Protein AF-A0A7I9VA22-F1 (afdb_monomer_lite)

Foldseek 3Di:
DQDPLVVLVVLLVVLVDDQDPQLVVLVVQLVVLVPDDQQQDDQDPDDADPVCVVVSVVVNVVSCVVQQDPVRGGPSNVVSVVSNSVSSVSSLVSLLVCLVVSQVSLQVLQVVLLVQLLVLLVLADPDPDPVRQVVSPDSNVVSLVSLLVSLVSLVSSLVSCQVPVVSSNLARAPDSCLQFWQAPELVLVVQLVCQQPDDDDPSCVSSPVSSSSCSVVVTHTGGDGNVSSVVSVVRRVVRVVVVCVVCVPPPDPPPPDD

Radius of gyration: 27.8 Å; chains: 1; bounding box: 88×60×69 Å

Structure (mmCIF, N/CA/C/O backbone):
data_AF-A0A7I9VA22-F1
#
_entry.id   AF-A0A7I9VA22-F1
#
loop_
_atom_site.group_PDB
_atom_site.id
_atom_site.type_symbol
_atom_site.label_atom_id
_atom_site.label_alt_id
_atom_site.label_comp_id
_atom_site.label_asym_id
_atom_site.label_entity_id
_atom_site.label_seq_id
_atom_site.pdbx_PDB_ins_code
_atom_site.Cartn_x
_atom_site.Cartn_y
_atom_site.Cartn_z
_atom_site.occupancy
_atom_site.B_iso_or_equiv
_atom_site.auth_seq_id
_atom_site.auth_comp_id
_atom_site.auth_asym_id
_atom_site.auth_atom_id
_atom_site.pdbx_PDB_model_num
ATOM 1 N N . MET A 1 1 ? 5.419 10.154 -14.648 1.00 45.69 1 MET A N 1
ATOM 2 C CA . MET A 1 1 ? 6.288 9.304 -13.805 1.00 45.69 1 MET A CA 1
ATOM 3 C C . MET A 1 1 ? 6.466 7.977 -14.516 1.00 45.69 1 MET A C 1
ATOM 5 O O . MET A 1 1 ? 5.462 7.371 -14.864 1.00 45.69 1 MET A O 1
ATOM 9 N N . THR A 1 2 ? 7.700 7.556 -14.788 1.00 59.41 2 THR A N 1
ATOM 10 C CA . THR A 1 2 ? 7.969 6.229 -15.361 1.00 59.41 2 THR A CA 1
ATOM 11 C C . THR A 1 2 ? 7.929 5.213 -14.225 1.00 59.41 2 THR A C 1
ATOM 13 O O . THR A 1 2 ? 8.762 5.273 -13.322 1.00 59.41 2 THR A O 1
ATOM 16 N N . THR A 1 3 ? 6.940 4.322 -14.219 1.00 75.19 3 THR A N 1
ATOM 17 C CA . THR A 1 3 ? 6.813 3.290 -13.184 1.00 75.19 3 THR A CA 1
ATOM 18 C C . THR A 1 3 ? 7.991 2.325 -13.277 1.00 75.19 3 THR A C 1
ATOM 20 O O . THR A 1 3 ? 8.216 1.702 -14.315 1.00 75.19 3 THR A O 1
ATOM 23 N N . ASN A 1 4 ? 8.755 2.177 -12.194 1.00 87.81 4 ASN A N 1
ATOM 24 C CA . ASN A 1 4 ? 9.803 1.165 -12.134 1.00 87.81 4 ASN A CA 1
ATOM 25 C C . ASN A 1 4 ? 9.165 -0.218 -11.939 1.00 87.81 4 ASN A C 1
ATOM 27 O O . ASN A 1 4 ? 8.938 -0.645 -10.809 1.00 87.81 4 ASN A O 1
ATOM 31 N N . ILE A 1 5 ? 8.868 -0.899 -13.051 1.00 90.50 5 ILE A N 1
ATOM 32 C CA . ILE A 1 5 ? 8.146 -2.178 -13.050 1.00 90.50 5 ILE A CA 1
ATOM 33 C C . ILE A 1 5 ? 8.808 -3.236 -12.158 1.00 90.50 5 ILE A C 1
ATOM 35 O O . ILE A 1 5 ? 8.104 -3.963 -11.476 1.00 90.50 5 ILE A O 1
ATOM 39 N N . THR A 1 6 ? 10.144 -3.268 -12.089 1.00 89.69 6 THR A N 1
ATOM 40 C CA . THR A 1 6 ? 10.897 -4.229 -11.271 1.00 89.69 6 THR A CA 1
ATOM 41 C C . THR A 1 6 ? 10.647 -4.024 -9.776 1.00 89.69 6 THR A C 1
ATOM 43 O O . THR A 1 6 ? 10.479 -4.988 -9.036 1.00 89.69 6 THR A O 1
ATOM 46 N N . ALA A 1 7 ? 10.600 -2.765 -9.327 1.00 92.06 7 ALA A N 1
ATOM 47 C CA . ALA A 1 7 ? 10.300 -2.444 -7.933 1.00 92.06 7 ALA A CA 1
ATOM 48 C C . ALA A 1 7 ? 8.834 -2.759 -7.597 1.00 92.06 7 ALA A C 1
ATOM 50 O O . ALA A 1 7 ? 8.558 -3.333 -6.547 1.00 92.06 7 ALA A O 1
ATOM 51 N N . LEU A 1 8 ? 7.917 -2.447 -8.521 1.00 94.31 8 LEU A N 1
ATOM 52 C CA . LEU A 1 8 ? 6.494 -2.758 -8.384 1.00 94.31 8 LEU A CA 1
ATOM 53 C C . LEU A 1 8 ? 6.258 -4.266 -8.231 1.00 94.31 8 LEU A C 1
ATOM 55 O O . LEU A 1 8 ? 5.544 -4.692 -7.327 1.00 94.31 8 LEU A O 1
ATOM 59 N N . THR A 1 9 ? 6.867 -5.081 -9.095 1.00 94.44 9 THR A N 1
ATOM 60 C CA . THR A 1 9 ? 6.700 -6.539 -9.057 1.00 94.44 9 THR A CA 1
ATOM 61 C C . THR A 1 9 ? 7.310 -7.155 -7.804 1.00 94.44 9 THR A C 1
ATOM 63 O O . THR A 1 9 ? 6.686 -8.027 -7.213 1.00 94.44 9 THR A O 1
ATOM 66 N N . ALA A 1 10 ? 8.466 -6.660 -7.347 1.00 94.44 10 ALA A N 1
ATOM 67 C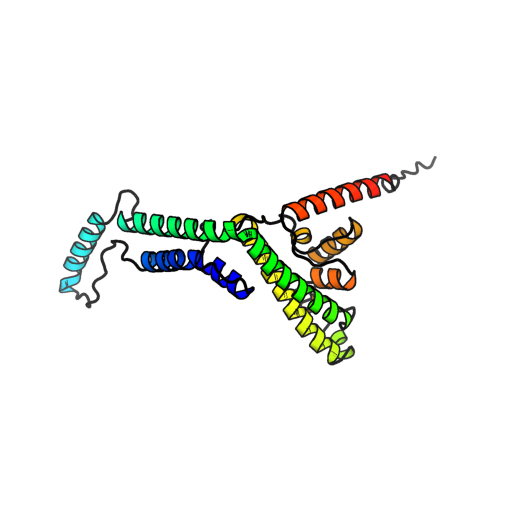 CA . ALA A 1 10 ? 9.083 -7.130 -6.107 1.00 94.44 10 ALA A CA 1
ATOM 68 C C . ALA A 1 10 ? 8.210 -6.834 -4.873 1.00 94.44 10 ALA A C 1
ATOM 70 O O . ALA A 1 10 ? 8.073 -7.681 -3.996 1.00 94.44 10 ALA A O 1
ATOM 71 N N . GLN A 1 11 ? 7.585 -5.653 -4.810 1.00 94.81 11 GLN A N 1
ATOM 72 C CA . GLN A 1 11 ? 6.646 -5.320 -3.733 1.00 94.81 11 GLN A CA 1
ATOM 73 C C . GLN A 1 11 ? 5.389 -6.198 -3.772 1.00 94.81 11 GLN A C 1
ATOM 75 O O . GLN A 1 11 ? 4.956 -6.691 -2.736 1.00 94.81 11 GLN A O 1
ATOM 80 N N . LEU A 1 12 ? 4.826 -6.453 -4.957 1.00 95.94 12 LEU A N 1
ATOM 81 C CA . LEU A 1 12 ? 3.692 -7.372 -5.105 1.00 95.94 12 LEU A CA 1
ATOM 82 C C . LEU A 1 12 ? 4.024 -8.780 -4.587 1.00 95.94 12 LEU A C 1
ATOM 84 O O . LEU A 1 12 ? 3.229 -9.372 -3.857 1.00 95.94 12 LEU A O 1
ATOM 88 N N . GLU A 1 13 ? 5.207 -9.300 -4.912 1.00 95.94 13 GLU A N 1
ATOM 89 C CA . GLU A 1 13 ? 5.670 -10.599 -4.411 1.00 95.94 13 GLU A CA 1
ATOM 90 C C . GLU A 1 13 ? 5.843 -10.613 -2.885 1.00 95.94 13 GLU A C 1
ATOM 92 O O . GLU A 1 13 ? 5.507 -11.614 -2.252 1.00 95.94 13 GLU A O 1
ATOM 97 N N . GLN A 1 14 ? 6.289 -9.507 -2.273 1.00 95.62 14 GLN A N 1
ATOM 98 C CA . GLN A 1 14 ? 6.354 -9.369 -0.808 1.00 95.62 14 GLN A CA 1
ATOM 99 C C . GLN A 1 14 ? 4.973 -9.462 -0.147 1.00 95.62 14 GLN A C 1
ATOM 101 O O . GLN A 1 14 ? 4.863 -9.998 0.954 1.00 95.62 14 GLN A O 1
ATOM 106 N N . PHE A 1 15 ? 3.916 -9.007 -0.825 1.00 95.62 15 PHE A N 1
ATOM 107 C CA . PHE A 1 15 ? 2.529 -9.188 -0.382 1.00 95.62 15 PHE A CA 1
ATOM 108 C C . PHE A 1 15 ? 1.953 -10.573 -0.719 1.00 95.62 15 PHE A C 1
ATOM 110 O O . PHE A 1 15 ? 0.777 -10.831 -0.480 1.00 95.62 15 PHE A O 1
ATOM 117 N N . GLY A 1 16 ? 2.759 -11.483 -1.273 1.00 94.94 16 GLY A N 1
ATOM 118 C CA . GLY A 1 16 ? 2.345 -12.847 -1.600 1.00 94.94 16 GLY A CA 1
ATOM 119 C C . GLY A 1 16 ? 1.687 -13.002 -2.972 1.00 94.94 16 GLY A C 1
ATOM 120 O O . GLY A 1 16 ? 1.226 -14.099 -3.305 1.00 94.94 16 GLY A O 1
ATOM 121 N N . TYR A 1 17 ? 1.664 -11.953 -3.801 1.00 96.56 17 TYR A N 1
ATOM 122 C CA . TYR A 1 17 ? 1.148 -12.054 -5.162 1.00 96.56 17 TYR A CA 1
ATOM 123 C C . TYR A 1 17 ? 2.108 -12.849 -6.050 1.00 96.56 17 TYR A C 1
ATOM 125 O O . TYR A 1 17 ? 3.292 -12.538 -6.170 1.00 96.56 17 TYR A O 1
ATOM 133 N N . LYS A 1 18 ? 1.582 -13.874 -6.724 1.00 95.62 18 LYS A N 1
ATOM 134 C CA . LYS A 1 18 ? 2.355 -14.680 -7.675 1.00 95.62 18 LYS A CA 1
ATOM 135 C C . LYS A 1 18 ? 2.258 -14.070 -9.065 1.00 95.62 18 LYS A C 1
ATOM 137 O O . LYS A 1 18 ? 1.198 -14.146 -9.691 1.00 95.62 18 LYS A O 1
ATOM 142 N N . LEU A 1 19 ? 3.374 -13.527 -9.549 1.00 92.94 19 LEU A N 1
ATOM 143 C CA . LEU A 1 19 ? 3.459 -12.923 -10.875 1.00 92.94 19 LEU A CA 1
ATOM 144 C C . LEU A 1 19 ? 3.055 -13.921 -11.978 1.00 92.94 19 LEU A C 1
ATOM 146 O O . LEU A 1 19 ? 3.497 -15.079 -11.961 1.00 92.94 19 LEU A O 1
ATOM 150 N N . PRO A 1 20 ? 2.261 -13.489 -12.972 1.00 92.62 20 PRO A N 1
ATOM 151 C CA . PRO A 1 20 ? 1.988 -14.291 -14.153 1.00 92.62 20 PRO A CA 1
ATOM 152 C C . PRO A 1 20 ? 3.282 -14.650 -14.883 1.00 92.62 20 PRO A C 1
ATOM 154 O O . PRO A 1 20 ? 4.190 -13.828 -15.031 1.00 92.62 20 PRO A O 1
ATOM 157 N N . LYS A 1 21 ? 3.355 -15.875 -15.416 1.00 91.50 21 LYS A N 1
ATOM 158 C CA . LYS A 1 21 ? 4.517 -16.328 -16.202 1.00 91.50 21 LYS A CA 1
ATOM 159 C C . LYS A 1 21 ? 4.769 -15.451 -17.434 1.00 91.50 21 LYS A C 1
ATOM 161 O O . LYS A 1 21 ? 5.896 -15.410 -17.913 1.00 91.50 21 LYS A O 1
ATOM 166 N N . THR A 1 22 ? 3.740 -14.758 -17.924 1.00 90.56 22 THR A N 1
ATOM 167 C CA . THR A 1 22 ? 3.800 -13.821 -19.054 1.00 90.56 22 THR A CA 1
ATOM 168 C C . THR A 1 22 ? 4.545 -12.526 -18.723 1.00 90.56 22 THR A C 1
ATOM 170 O O . THR A 1 22 ? 5.136 -11.933 -19.619 1.00 90.56 22 THR A O 1
ATOM 173 N N . VAL A 1 23 ? 4.612 -12.116 -17.450 1.00 90.44 23 VAL A N 1
ATOM 174 C CA . VAL A 1 23 ? 5.325 -10.897 -17.021 1.00 90.44 23 VAL A CA 1
ATOM 175 C C . VAL A 1 23 ? 6.842 -11.096 -17.051 1.00 90.44 23 VAL A C 1
ATOM 177 O O . VAL A 1 23 ? 7.583 -10.190 -17.433 1.00 90.44 23 VAL A O 1
ATOM 180 N N . LYS A 1 24 ? 7.320 -12.292 -16.684 1.00 90.12 24 LYS A N 1
ATOM 181 C CA . LYS A 1 24 ? 8.755 -12.571 -16.527 1.00 90.12 24 LYS A CA 1
ATOM 182 C C . LYS A 1 24 ? 9.591 -12.289 -17.791 1.00 90.12 24 LYS A C 1
ATOM 184 O O . LYS A 1 24 ? 10.580 -11.573 -17.659 1.00 90.12 24 LYS A O 1
ATOM 189 N N . PRO A 1 25 ? 9.217 -12.751 -19.001 1.00 90.50 25 PRO A N 1
ATOM 190 C CA . PRO A 1 25 ? 9.972 -12.443 -20.217 1.00 90.50 25 PRO A CA 1
ATOM 191 C C . PRO A 1 25 ? 10.157 -10.940 -20.465 1.00 90.50 25 PRO A C 1
ATOM 193 O O . PRO A 1 25 ? 11.206 -10.517 -20.954 1.00 90.50 25 PRO A O 1
ATOM 196 N N . TYR A 1 26 ? 9.168 -10.115 -20.107 1.00 89.69 26 TYR A N 1
ATOM 197 C CA . TYR A 1 26 ? 9.271 -8.662 -20.232 1.00 89.69 26 TYR A CA 1
ATOM 198 C C . TYR A 1 26 ? 10.219 -8.057 -19.194 1.00 89.69 26 TYR A C 1
ATOM 200 O O . TYR A 1 26 ? 10.988 -7.162 -19.539 1.00 89.69 26 TYR A O 1
ATOM 208 N N . LEU A 1 27 ? 10.219 -8.558 -17.954 1.00 89.38 27 LEU A N 1
ATOM 209 C CA . LEU A 1 27 ? 11.183 -8.139 -16.929 1.00 89.38 27 LEU A CA 1
ATOM 210 C C . LEU A 1 27 ? 12.618 -8.499 -17.331 1.00 89.38 27 LEU A C 1
ATOM 212 O O . LEU A 1 27 ? 13.490 -7.631 -17.300 1.00 89.38 27 LEU A O 1
ATOM 216 N N . ASP A 1 28 ? 12.830 -9.734 -17.790 1.00 89.12 28 ASP A N 1
ATOM 217 C CA . ASP A 1 28 ? 14.131 -10.211 -18.270 1.00 89.12 28 ASP A CA 1
ATOM 218 C C . ASP A 1 28 ? 14.605 -9.357 -19.470 1.00 89.12 28 ASP A C 1
ATOM 220 O O . ASP A 1 28 ? 15.776 -8.990 -19.566 1.00 89.12 28 ASP A O 1
ATOM 224 N N . SER A 1 29 ? 13.683 -8.948 -20.354 1.00 85.88 29 SER A N 1
ATOM 225 C CA . SER A 1 29 ? 13.983 -8.051 -21.482 1.00 85.88 29 SER A CA 1
ATOM 226 C C . SER A 1 29 ? 14.335 -6.628 -21.035 1.00 85.88 29 SER A C 1
ATOM 228 O O . SER A 1 29 ? 15.243 -6.016 -21.598 1.00 85.88 29 SER A O 1
ATOM 230 N N . VAL A 1 30 ? 13.656 -6.084 -20.016 1.00 86.44 30 VAL A N 1
ATOM 231 C CA . VAL A 1 30 ? 14.010 -4.781 -19.422 1.00 86.44 30 VAL A CA 1
ATOM 232 C C . VAL A 1 30 ? 15.426 -4.823 -18.859 1.00 86.44 30 VAL A C 1
ATOM 234 O O . VAL A 1 30 ? 16.196 -3.889 -19.086 1.00 86.44 30 VAL A O 1
ATOM 237 N N . GLU A 1 31 ? 15.778 -5.886 -18.140 1.00 88.12 31 GLU A N 1
ATOM 238 C CA . GLU A 1 31 ? 17.105 -6.057 -17.554 1.00 88.12 31 GLU A CA 1
ATOM 239 C C . GLU A 1 31 ? 18.183 -6.190 -18.637 1.00 88.12 31 GLU A C 1
ATOM 241 O O . GLU A 1 31 ? 19.141 -5.414 -18.651 1.00 88.12 31 GLU A O 1
ATOM 246 N N . ALA A 1 32 ? 17.975 -7.074 -19.615 1.00 86.00 32 ALA A N 1
ATOM 247 C CA . ALA A 1 32 ? 18.898 -7.267 -20.730 1.00 86.00 32 ALA A CA 1
ATOM 248 C C . ALA A 1 32 ? 19.154 -5.963 -21.505 1.00 86.00 32 ALA A C 1
ATOM 250 O O . ALA A 1 32 ? 20.301 -5.617 -21.788 1.00 86.00 32 ALA A O 1
ATOM 251 N N . VAL A 1 33 ? 18.100 -5.194 -21.804 1.00 83.62 33 VAL A N 1
ATOM 252 C CA . VAL A 1 33 ? 18.237 -3.912 -22.509 1.00 83.62 33 VAL A CA 1
ATOM 253 C C . VAL A 1 33 ? 18.906 -2.857 -21.630 1.00 83.62 33 VAL A C 1
ATOM 255 O O . VAL A 1 33 ? 19.718 -2.089 -22.139 1.00 83.62 33 VAL A O 1
ATOM 258 N N . ARG A 1 34 ? 18.632 -2.808 -20.318 1.00 83.62 34 ARG A N 1
ATOM 259 C CA . ARG A 1 34 ? 19.295 -1.871 -19.389 1.00 83.62 34 ARG A CA 1
ATOM 260 C C . ARG A 1 34 ? 20.808 -2.074 -19.336 1.00 83.62 34 ARG A C 1
ATOM 262 O O . ARG A 1 34 ? 21.525 -1.076 -19.261 1.00 83.62 34 ARG A O 1
ATOM 269 N N . TYR A 1 35 ? 21.283 -3.312 -19.423 1.00 85.06 35 TYR A N 1
ATOM 270 C CA . TYR A 1 35 ? 22.715 -3.629 -19.433 1.00 85.06 35 TYR A CA 1
ATOM 271 C C . TYR A 1 35 ? 23.350 -3.625 -20.827 1.00 85.06 35 TYR A C 1
ATOM 273 O O . TYR A 1 35 ? 24.573 -3.662 -20.934 1.00 85.06 35 TYR A O 1
ATOM 281 N N . ALA A 1 36 ? 22.555 -3.527 -21.896 1.00 81.69 36 ALA A N 1
ATOM 282 C CA . ALA A 1 36 ? 23.089 -3.389 -23.243 1.00 81.69 36 ALA A CA 1
ATOM 283 C C . ALA A 1 36 ? 23.888 -2.084 -23.390 1.00 81.69 36 ALA A C 1
ATOM 285 O O . ALA A 1 36 ? 23.504 -1.039 -22.852 1.00 81.69 36 ALA A O 1
ATOM 286 N N . TYR A 1 37 ? 24.986 -2.149 -24.141 1.00 76.88 37 TYR A N 1
ATOM 287 C CA . TYR A 1 37 ? 25.793 -0.988 -24.507 1.00 76.88 37 TYR A CA 1
ATOM 288 C C . TYR A 1 37 ? 24.918 0.097 -25.150 1.00 76.88 37 TYR A C 1
ATOM 290 O O . TYR A 1 37 ? 24.061 -0.194 -25.983 1.00 76.88 37 TYR A O 1
ATOM 298 N N . ASP A 1 38 ? 25.105 1.345 -24.735 1.00 73.62 38 ASP A N 1
ATOM 299 C CA . ASP A 1 38 ? 24.293 2.486 -25.161 1.00 73.62 38 ASP A CA 1
ATOM 300 C C . ASP A 1 38 ? 24.928 3.277 -26.309 1.00 73.62 38 ASP A C 1
ATOM 302 O O . ASP A 1 38 ? 24.371 4.281 -26.736 1.00 73.62 38 ASP A O 1
ATOM 306 N N . GLY A 1 39 ? 26.054 2.819 -26.857 1.00 69.38 39 GLY A N 1
ATOM 307 C CA . GLY A 1 39 ? 26.696 3.456 -28.003 1.00 69.38 39 GLY A CA 1
ATOM 308 C C . GLY A 1 39 ? 27.693 4.547 -27.631 1.00 69.38 39 GLY A C 1
ATOM 309 O O . GLY A 1 39 ? 28.301 5.100 -28.543 1.00 69.38 39 GLY A O 1
ATOM 310 N N . LEU A 1 40 ? 27.854 4.873 -26.344 1.00 73.25 40 LEU A N 1
ATOM 311 C CA . LEU A 1 40 ? 28.853 5.843 -25.899 1.00 73.25 40 LEU A CA 1
ATOM 312 C C . LEU A 1 40 ? 30.249 5.220 -25.917 1.00 73.25 40 LEU A C 1
ATOM 314 O O . LEU A 1 40 ? 30.409 4.145 -25.345 1.00 73.25 40 LEU A O 1
ATOM 318 N N . PRO A 1 41 ? 31.262 5.887 -26.498 1.00 70.75 41 PRO A N 1
ATOM 319 C CA . PRO A 1 41 ? 32.615 5.349 -26.530 1.00 70.75 41 PRO A CA 1
ATOM 320 C C . PRO A 1 41 ? 33.095 4.969 -25.129 1.00 70.75 41 PRO A C 1
ATOM 322 O O . PRO A 1 41 ? 32.859 5.671 -24.141 1.00 70.75 41 PRO A O 1
ATOM 325 N N . VAL A 1 42 ? 33.743 3.811 -25.043 1.00 76.56 42 VAL A N 1
ATOM 326 C CA . VAL A 1 42 ? 34.205 3.247 -23.777 1.00 76.56 42 VAL A CA 1
ATOM 327 C C . VAL A 1 42 ? 35.509 3.931 -23.397 1.00 76.56 42 VAL A C 1
ATOM 329 O O . VAL A 1 42 ? 36.443 3.984 -24.195 1.00 76.56 42 VAL A O 1
ATOM 332 N N . VAL A 1 43 ? 35.580 4.456 -22.173 1.00 76.38 43 VAL A N 1
ATOM 333 C CA . VAL A 1 43 ? 36.838 4.995 -21.644 1.00 76.38 43 VAL A CA 1
ATOM 334 C C . VAL A 1 43 ? 37.880 3.871 -21.661 1.00 76.38 43 VAL A C 1
ATOM 336 O O . VAL A 1 43 ? 37.577 2.779 -21.168 1.00 76.38 43 VAL A O 1
ATOM 339 N N . PRO A 1 44 ? 39.086 4.101 -22.210 1.00 73.38 44 PRO A N 1
ATOM 340 C CA . PRO A 1 44 ? 40.133 3.090 -22.232 1.00 73.38 44 PRO A CA 1
ATOM 341 C C . PRO A 1 44 ? 40.381 2.524 -20.834 1.00 73.38 44 PRO A C 1
ATOM 343 O O . PRO A 1 44 ? 40.508 3.265 -19.861 1.00 73.38 44 PRO A O 1
ATOM 346 N N . THR A 1 45 ? 40.443 1.199 -20.731 1.00 75.38 45 THR A N 1
ATOM 347 C CA . THR A 1 45 ? 40.706 0.505 -19.462 1.00 75.38 45 THR A CA 1
ATOM 348 C C . THR A 1 45 ? 42.191 0.470 -19.107 1.00 75.38 45 THR A C 1
ATOM 350 O O . THR A 1 45 ? 42.544 0.152 -17.973 1.00 75.38 45 THR A O 1
ATOM 353 N N . GLU A 1 46 ? 43.064 0.768 -20.071 1.00 81.38 46 GLU A N 1
ATOM 354 C CA . GLU A 1 46 ? 44.506 0.866 -19.859 1.00 81.38 46 GLU A CA 1
ATOM 355 C C . GLU A 1 46 ? 44.892 2.254 -19.315 1.00 81.38 46 GLU A C 1
ATOM 357 O O . GLU A 1 46 ? 44.288 3.255 -19.713 1.00 81.38 46 GLU A O 1
ATOM 362 N N . PRO A 1 47 ? 45.893 2.349 -18.416 1.00 78.25 47 PRO A N 1
ATOM 363 C CA . PRO A 1 47 ? 46.360 3.631 -17.901 1.00 78.25 47 PRO A CA 1
ATOM 364 C C . PRO A 1 47 ? 46.877 4.530 -19.026 1.00 78.25 47 PRO A C 1
ATOM 366 O O . PRO A 1 47 ? 47.813 4.178 -19.741 1.00 78.25 47 PRO A O 1
ATOM 369 N N . VAL A 1 48 ? 46.289 5.716 -19.146 1.00 77.38 48 VAL A N 1
ATOM 370 C CA . VAL A 1 48 ? 46.728 6.742 -20.093 1.00 77.38 48 VAL A CA 1
ATOM 371 C C . VAL A 1 48 ? 47.998 7.410 -19.554 1.00 77.38 48 VAL A C 1
ATOM 373 O O . VAL A 1 48 ? 48.019 7.880 -18.415 1.00 77.38 48 VAL A O 1
ATOM 376 N N . THR A 1 49 ? 49.063 7.444 -20.357 1.00 84.88 49 THR A N 1
ATOM 377 C CA . THR A 1 49 ? 50.328 8.123 -20.021 1.00 84.88 49 THR A CA 1
ATOM 378 C C . THR A 1 49 ? 50.312 9.577 -20.491 1.00 84.88 49 THR A C 1
ATOM 380 O O . THR A 1 49 ? 49.541 9.937 -21.377 1.00 84.88 49 THR A O 1
ATOM 383 N N . GLU A 1 50 ? 51.194 10.420 -19.947 1.00 81.31 50 GLU A N 1
ATOM 384 C CA . GLU A 1 50 ? 51.322 11.831 -20.357 1.00 81.31 50 GLU A CA 1
ATOM 385 C C . GLU A 1 50 ? 51.576 11.978 -21.870 1.00 81.31 50 GLU A C 1
ATOM 387 O O . GLU A 1 50 ? 51.000 12.842 -22.524 1.00 81.31 50 GLU A O 1
ATOM 392 N N . GLU A 1 51 ? 52.348 11.056 -22.446 1.00 82.19 51 GLU A N 1
ATOM 393 C CA . GLU A 1 51 ? 52.699 11.014 -23.872 1.00 82.19 51 GLU A CA 1
ATOM 394 C C . GLU A 1 51 ? 51.538 10.566 -24.780 1.00 82.19 51 GLU A C 1
ATOM 396 O O . GLU A 1 51 ? 51.531 10.867 -25.972 1.00 82.19 51 GLU A O 1
ATOM 401 N N . THR A 1 52 ? 50.553 9.838 -24.240 1.00 78.75 52 THR A N 1
ATOM 402 C CA . THR A 1 52 ? 49.418 9.281 -25.005 1.00 78.75 52 THR A CA 1
ATOM 403 C C . THR A 1 52 ? 48.099 10.003 -24.738 1.00 78.75 52 THR A C 1
ATOM 405 O O . THR A 1 52 ? 47.148 9.844 -25.506 1.00 78.75 52 THR A O 1
ATOM 408 N N . ALA A 1 53 ? 48.042 10.839 -23.697 1.00 78.88 53 ALA A N 1
ATOM 409 C CA . ALA A 1 53 ? 46.829 11.503 -23.236 1.00 78.88 53 ALA A CA 1
ATOM 410 C C . ALA A 1 53 ? 46.144 12.342 -24.314 1.00 78.88 53 ALA A C 1
ATOM 412 O O . ALA A 1 53 ? 44.939 12.210 -24.516 1.00 78.88 53 ALA A O 1
ATOM 413 N N . GLU A 1 54 ? 46.895 13.169 -25.039 1.00 75.94 54 GLU A N 1
ATOM 414 C CA . GLU A 1 54 ? 46.338 14.040 -26.078 1.00 75.94 54 GLU A CA 1
ATOM 415 C C . GLU A 1 54 ? 45.730 13.233 -27.236 1.00 75.94 54 GLU A C 1
ATOM 417 O O . GLU A 1 54 ? 44.590 13.474 -27.636 1.00 75.94 54 GLU A O 1
ATOM 422 N N . ALA A 1 55 ? 46.438 12.208 -27.717 1.00 80.31 55 ALA A N 1
ATOM 423 C CA . ALA A 1 55 ? 45.952 11.341 -28.789 1.00 80.31 55 ALA A CA 1
ATOM 424 C C . ALA A 1 55 ? 44.701 10.548 -28.372 1.00 80.31 55 ALA A C 1
ATOM 426 O O . ALA A 1 55 ? 43.740 10.461 -29.139 1.00 80.31 55 ALA A O 1
ATOM 427 N N . VAL A 1 56 ? 44.685 10.020 -27.144 1.00 81.12 56 VAL A N 1
ATOM 428 C CA . VAL A 1 56 ? 43.535 9.296 -26.581 1.00 81.12 56 VAL A CA 1
ATOM 429 C C . VAL A 1 56 ? 42.332 10.224 -26.407 1.00 81.12 56 VAL A C 1
ATOM 431 O O . VAL A 1 56 ? 41.221 9.851 -26.778 1.00 81.12 56 VAL A O 1
ATOM 434 N N . MET A 1 57 ? 42.536 11.450 -25.912 1.00 78.94 57 MET A N 1
ATOM 435 C CA . MET A 1 57 ? 41.465 12.446 -25.784 1.00 78.94 57 MET A CA 1
ATOM 436 C C . MET A 1 57 ? 40.879 12.835 -27.143 1.00 78.94 57 MET A C 1
ATOM 438 O O . MET A 1 57 ? 39.658 12.908 -27.273 1.00 78.94 57 MET A O 1
ATOM 442 N N . HIS A 1 58 ? 41.711 13.047 -28.166 1.00 77.75 58 HIS A N 1
ATOM 443 C CA . HIS A 1 58 ? 41.232 13.361 -29.514 1.00 77.75 58 HIS A CA 1
ATOM 444 C C . HIS A 1 58 ? 40.461 12.202 -30.154 1.00 77.75 58 HIS A C 1
ATOM 446 O O . HIS A 1 58 ? 39.411 12.439 -30.753 1.00 77.75 58 HIS A O 1
ATOM 452 N N . ALA A 1 59 ? 40.938 10.964 -30.001 1.00 77.81 59 ALA A N 1
ATOM 453 C CA . ALA A 1 59 ? 40.237 9.777 -30.488 1.00 77.81 59 ALA A CA 1
ATOM 454 C C . ALA A 1 59 ? 38.877 9.606 -29.790 1.00 77.81 59 ALA A C 1
ATOM 456 O O . ALA A 1 59 ? 37.850 9.483 -30.456 1.00 77.81 59 ALA A O 1
ATOM 457 N N . PHE A 1 60 ? 38.851 9.713 -28.459 1.00 79.31 60 PHE A N 1
ATOM 458 C CA . PHE A 1 60 ? 37.626 9.617 -27.666 1.00 79.31 60 PHE A CA 1
ATOM 459 C C . PHE A 1 60 ? 36.627 10.737 -27.999 1.00 79.31 60 PHE A C 1
ATOM 461 O O . PHE A 1 60 ? 35.428 10.488 -28.136 1.00 79.31 60 PHE A O 1
ATOM 468 N N . ALA A 1 61 ? 37.102 11.973 -28.187 1.00 76.75 61 ALA A N 1
ATOM 469 C CA . ALA A 1 61 ? 36.266 13.103 -28.590 1.00 76.75 61 ALA A CA 1
ATOM 470 C C . ALA A 1 61 ? 35.675 12.919 -29.998 1.00 76.75 61 ALA A C 1
ATOM 472 O O . ALA A 1 61 ? 34.504 13.236 -30.213 1.00 76.75 61 ALA A O 1
ATOM 473 N N . ALA A 1 62 ? 36.447 12.376 -30.944 1.00 76.88 62 ALA A N 1
ATOM 474 C CA . ALA A 1 62 ? 35.974 12.085 -32.296 1.00 76.88 62 ALA A CA 1
ATOM 475 C C 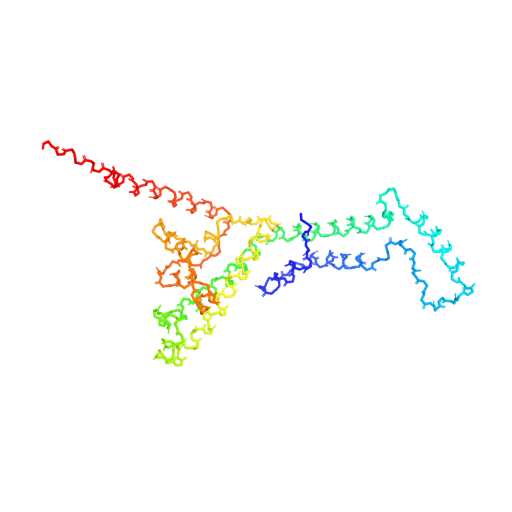. ALA A 1 62 ? 34.908 10.977 -32.308 1.00 76.88 62 ALA A C 1
ATOM 477 O O . ALA A 1 62 ? 33.865 11.138 -32.943 1.00 76.88 62 ALA A O 1
ATOM 478 N N . GLU A 1 63 ? 35.121 9.891 -31.560 1.00 75.62 63 GLU A N 1
ATOM 479 C CA . GLU A 1 63 ? 34.119 8.829 -31.397 1.00 75.62 63 GLU A CA 1
ATOM 480 C C . GLU A 1 63 ? 32.849 9.347 -30.712 1.00 75.62 63 GLU A C 1
ATOM 482 O O . GLU A 1 63 ? 31.737 9.029 -31.133 1.00 75.62 63 GLU A O 1
ATOM 487 N N . THR A 1 64 ? 33.000 10.215 -29.708 1.00 73.12 64 THR A N 1
ATOM 488 C CA . THR A 1 64 ? 31.871 10.841 -29.006 1.00 73.12 64 THR A CA 1
ATOM 489 C C . THR A 1 64 ? 31.052 11.713 -29.956 1.00 73.12 64 THR A C 1
ATOM 491 O O . THR A 1 64 ? 29.826 11.617 -29.984 1.00 73.12 64 THR A O 1
ATOM 494 N N . ALA A 1 65 ? 31.709 12.534 -30.778 1.00 71.44 65 ALA A N 1
ATOM 495 C CA . ALA A 1 65 ? 31.038 13.407 -31.738 1.00 71.44 65 ALA A CA 1
ATOM 496 C C . ALA A 1 65 ? 30.263 12.627 -32.816 1.00 71.44 65 ALA A C 1
ATOM 498 O O . ALA A 1 65 ? 29.216 13.087 -33.262 1.00 71.44 65 ALA A O 1
ATOM 499 N N . LEU A 1 66 ? 30.753 11.447 -33.214 1.00 72.00 66 LEU A N 1
ATOM 500 C CA . LEU A 1 66 ? 30.066 10.552 -34.154 1.00 72.00 66 LEU A CA 1
ATOM 501 C C . LEU A 1 66 ? 28.890 9.804 -33.512 1.00 72.00 66 LEU A C 1
ATOM 503 O O . LEU A 1 66 ? 27.918 9.484 -34.195 1.00 72.00 66 LEU A O 1
ATOM 507 N N . ALA A 1 67 ? 28.982 9.504 -32.216 1.00 70.62 67 ALA A N 1
ATOM 508 C CA . ALA A 1 67 ? 27.967 8.748 -31.496 1.00 70.62 67 ALA A CA 1
ATOM 509 C C . ALA A 1 67 ? 26.753 9.601 -31.092 1.00 70.62 67 ALA A C 1
ATOM 511 O O . ALA A 1 67 ? 25.643 9.072 -31.016 1.00 70.62 67 ALA A O 1
ATOM 512 N N . LEU A 1 68 ? 26.938 10.896 -30.814 1.00 74.56 68 LEU A N 1
ATOM 513 C CA . LEU A 1 68 ? 25.883 11.785 -30.315 1.00 74.56 68 LEU A CA 1
ATOM 514 C C . LEU A 1 68 ? 24.954 12.295 -31.434 1.00 74.56 68 LEU A C 1
ATOM 516 O O . LEU A 1 68 ? 25.397 12.785 -32.468 1.00 74.56 68 LEU A O 1
ATOM 520 N N . GLY A 1 69 ? 23.639 12.213 -31.206 1.00 68.62 69 GLY A N 1
ATOM 521 C CA . GLY A 1 69 ? 22.614 12.846 -32.042 1.00 68.62 69 GLY A CA 1
ATOM 522 C C . GLY A 1 69 ? 22.356 14.317 -31.678 1.00 68.62 69 GLY A C 1
ATOM 523 O O . GLY A 1 69 ? 22.985 14.871 -30.777 1.00 68.62 69 GLY A O 1
ATOM 524 N N . THR A 1 70 ? 21.373 14.945 -32.340 1.00 65.75 70 THR A N 1
ATOM 525 C CA . THR A 1 70 ? 21.005 16.372 -32.172 1.00 65.75 70 THR A CA 1
ATOM 526 C C . THR A 1 70 ? 20.625 16.773 -30.747 1.00 65.75 70 THR A C 1
ATOM 528 O O . THR A 1 70 ? 20.755 17.939 -30.390 1.00 65.75 70 THR A O 1
ATOM 531 N N . ASP A 1 71 ? 20.209 15.807 -29.929 1.00 70.25 71 ASP A N 1
ATOM 532 C CA . ASP A 1 71 ? 19.691 16.041 -28.578 1.00 70.25 71 ASP A CA 1
ATOM 533 C C . ASP A 1 71 ? 20.691 15.623 -27.483 1.00 70.25 71 ASP A C 1
ATOM 535 O O . ASP A 1 71 ? 20.318 15.481 -26.320 1.00 70.25 71 ASP A O 1
ATOM 539 N N . GLY A 1 72 ? 21.958 15.370 -27.840 1.00 71.44 72 GLY A N 1
ATOM 540 C CA . GLY A 1 72 ? 23.001 14.973 -26.884 1.00 71.44 72 GLY A CA 1
ATOM 541 C C . GLY A 1 72 ? 22.901 13.525 -26.387 1.00 71.44 72 GLY A C 1
ATOM 542 O O . GLY A 1 72 ? 23.580 13.156 -25.434 1.00 71.44 72 GLY A O 1
ATOM 543 N N . PHE A 1 73 ? 22.088 12.691 -27.040 1.00 76.69 73 PHE A N 1
ATOM 544 C CA . PHE A 1 73 ? 22.014 11.246 -26.811 1.00 76.69 73 PHE A CA 1
ATOM 545 C C . PHE A 1 73 ? 22.387 10.493 -28.080 1.00 76.69 73 PHE A C 1
ATOM 547 O O . PHE A 1 73 ? 22.076 10.938 -29.186 1.00 76.69 73 PHE A O 1
ATOM 554 N N . THR A 1 74 ? 23.003 9.323 -27.934 1.00 82.12 74 THR A N 1
ATOM 555 C CA . THR A 1 74 ? 23.241 8.449 -29.083 1.00 82.12 74 THR A CA 1
ATOM 556 C C . THR A 1 74 ? 21.910 7.855 -29.583 1.00 82.12 74 THR A C 1
ATOM 558 O O . THR A 1 74 ? 20.991 7.622 -28.783 1.00 82.12 74 THR A O 1
ATOM 561 N N . PRO A 1 75 ? 21.765 7.546 -30.887 1.00 79.62 75 PRO A N 1
ATOM 562 C CA . PRO A 1 75 ? 20.589 6.836 -31.396 1.00 79.62 75 PRO A CA 1
ATOM 563 C C . PRO A 1 75 ? 20.328 5.509 -30.667 1.00 79.62 75 PRO A C 1
ATOM 565 O O . PRO A 1 75 ? 19.173 5.135 -30.451 1.00 79.62 75 PRO A O 1
ATOM 568 N N . LEU A 1 76 ? 21.393 4.822 -30.237 1.00 79.81 76 LEU A N 1
ATOM 569 C CA . LEU A 1 76 ? 21.304 3.570 -29.488 1.00 79.81 76 LEU A CA 1
ATOM 570 C C . LEU A 1 76 ? 20.809 3.791 -28.051 1.00 79.81 76 LEU A C 1
ATOM 572 O O . LEU A 1 76 ? 19.969 3.025 -27.586 1.00 79.81 76 LEU A O 1
ATOM 576 N N . ALA A 1 77 ? 21.222 4.866 -27.378 1.00 80.69 77 ALA A N 1
ATOM 577 C CA . ALA A 1 77 ? 20.705 5.250 -26.065 1.00 80.69 77 ALA A CA 1
ATOM 578 C C . ALA A 1 77 ? 19.206 5.595 -26.128 1.00 80.69 77 ALA A C 1
ATOM 580 O O . ALA A 1 77 ? 18.428 5.177 -25.265 1.00 80.69 77 ALA A O 1
ATOM 581 N N . VAL A 1 78 ? 18.771 6.294 -27.184 1.00 81.69 78 VAL A N 1
ATOM 582 C CA . VAL A 1 78 ? 17.346 6.585 -27.425 1.00 81.69 78 VAL A CA 1
ATOM 583 C C . VAL A 1 78 ? 16.560 5.299 -27.698 1.00 81.69 78 VAL A C 1
ATOM 585 O O . VAL A 1 78 ? 15.492 5.100 -27.114 1.00 81.69 78 VAL A O 1
ATOM 588 N N . ALA A 1 79 ? 17.078 4.403 -28.543 1.00 79.50 79 ALA A N 1
ATOM 589 C CA . ALA A 1 79 ? 16.454 3.109 -28.823 1.00 79.50 79 ALA A CA 1
ATOM 590 C C . ALA A 1 79 ? 16.346 2.246 -27.557 1.00 79.50 79 ALA A C 1
ATOM 592 O O . ALA A 1 79 ? 15.264 1.748 -27.245 1.00 79.50 79 ALA A O 1
ATOM 593 N N . LYS A 1 80 ? 17.430 2.153 -26.777 1.00 83.88 80 LYS A N 1
ATOM 594 C CA . LYS A 1 80 ? 17.494 1.463 -25.483 1.00 83.88 80 LYS A CA 1
ATOM 595 C C . LYS A 1 80 ? 16.411 1.969 -24.535 1.00 83.88 80 LYS A C 1
ATOM 597 O O . LYS A 1 80 ? 15.641 1.172 -24.002 1.00 83.88 80 LYS A O 1
ATOM 602 N N . ARG A 1 81 ? 16.287 3.291 -24.374 1.00 84.38 81 ARG A N 1
ATOM 603 C CA . ARG A 1 81 ? 15.238 3.901 -23.545 1.00 84.38 81 ARG A CA 1
ATOM 604 C C . ARG A 1 81 ? 13.833 3.519 -24.021 1.00 84.38 81 ARG A C 1
ATOM 606 O O . ARG A 1 81 ? 13.033 3.062 -23.210 1.00 84.38 81 ARG A O 1
ATOM 613 N N . ARG A 1 82 ? 13.543 3.653 -25.320 1.00 84.62 82 ARG A N 1
ATOM 614 C CA . ARG A 1 82 ? 12.226 3.306 -25.891 1.00 84.62 82 ARG A CA 1
ATOM 615 C C . ARG A 1 82 ? 11.889 1.826 -25.731 1.00 84.62 82 ARG A C 1
ATOM 617 O O . ARG A 1 82 ? 10.741 1.489 -25.453 1.00 84.62 82 ARG A O 1
ATOM 624 N N . MET A 1 83 ? 12.873 0.942 -25.889 1.00 82.81 83 MET A N 1
ATOM 625 C CA . MET A 1 83 ? 12.698 -0.496 -25.683 1.00 82.81 83 MET A CA 1
ATOM 626 C C . MET A 1 83 ? 12.388 -0.814 -24.220 1.00 82.81 83 MET A C 1
ATOM 628 O O . MET A 1 83 ? 11.444 -1.554 -23.957 1.00 82.81 83 MET A O 1
ATOM 632 N N . VAL A 1 84 ? 13.114 -0.212 -23.268 1.00 87.00 84 VAL A N 1
ATOM 633 C CA . VAL A 1 84 ? 12.809 -0.351 -21.833 1.00 87.00 84 VAL A CA 1
ATOM 634 C C . VAL A 1 84 ? 11.389 0.124 -21.538 1.00 87.00 84 VAL A C 1
ATOM 636 O O . VAL A 1 84 ? 10.622 -0.627 -20.945 1.00 87.00 84 VAL A O 1
ATOM 639 N N . GLU A 1 85 ? 11.014 1.325 -21.981 1.00 87.38 85 GLU A N 1
ATOM 640 C CA . GLU A 1 85 ? 9.667 1.875 -21.772 1.00 87.38 85 GLU A CA 1
ATOM 641 C C . GLU A 1 85 ? 8.581 0.966 -22.381 1.00 87.38 85 GLU A C 1
ATOM 643 O O . GLU A 1 85 ? 7.550 0.725 -21.752 1.00 87.38 85 GLU A O 1
ATOM 648 N N . SER A 1 86 ? 8.834 0.388 -23.560 1.00 86.44 86 SER A N 1
ATOM 649 C CA . SER A 1 86 ? 7.902 -0.526 -24.234 1.00 86.44 86 SER A CA 1
ATOM 650 C C . SER A 1 86 ? 7.730 -1.843 -23.476 1.00 86.44 86 SER A C 1
ATOM 652 O O . SER A 1 86 ? 6.602 -2.270 -23.238 1.00 86.44 86 SER A O 1
ATOM 654 N N . TYR A 1 87 ? 8.822 -2.480 -23.043 1.00 86.81 87 TYR A N 1
ATOM 655 C CA . TYR A 1 87 ? 8.739 -3.717 -22.260 1.00 86.81 87 TYR A CA 1
ATOM 656 C C . TYR A 1 87 ? 8.125 -3.488 -20.876 1.00 86.81 87 TYR A C 1
ATOM 658 O O . TYR A 1 87 ? 7.342 -4.315 -20.414 1.00 86.81 87 TYR A O 1
ATOM 666 N N . GLN A 1 88 ? 8.404 -2.345 -20.241 1.00 90.69 88 GLN A N 1
ATOM 667 C CA . GLN A 1 88 ? 7.730 -1.941 -19.005 1.00 90.69 88 GLN A CA 1
ATOM 668 C C . GLN A 1 88 ? 6.219 -1.787 -19.209 1.00 90.69 88 GLN A C 1
ATOM 670 O O . GLN A 1 88 ? 5.446 -2.258 -18.378 1.00 90.69 88 GLN A O 1
ATOM 675 N N . ALA A 1 89 ? 5.791 -1.163 -20.310 1.00 90.00 89 ALA A N 1
ATOM 676 C CA . ALA A 1 89 ? 4.376 -1.015 -20.636 1.00 90.00 89 ALA A CA 1
ATOM 677 C C . ALA A 1 89 ? 3.694 -2.368 -20.897 1.00 90.00 89 ALA A C 1
ATOM 679 O O . ALA A 1 89 ? 2.581 -2.585 -20.424 1.00 90.00 89 ALA A O 1
ATOM 680 N N . LEU A 1 90 ? 4.364 -3.291 -21.595 1.00 90.94 90 LEU A N 1
ATOM 681 C CA . LEU A 1 90 ? 3.852 -4.645 -21.838 1.00 90.94 90 LEU A CA 1
ATOM 682 C C . LEU A 1 90 ? 3.688 -5.431 -20.533 1.00 90.94 90 LEU A C 1
ATOM 684 O O . LEU A 1 90 ? 2.603 -5.936 -20.263 1.00 90.94 90 LEU A O 1
ATOM 688 N N . ALA A 1 91 ? 4.714 -5.448 -19.678 1.00 91.81 91 ALA A N 1
ATOM 689 C CA . ALA A 1 91 ? 4.631 -6.055 -18.350 1.00 91.81 91 ALA A CA 1
ATOM 690 C C . ALA A 1 91 ? 3.505 -5.444 -17.500 1.00 91.81 91 ALA A C 1
ATOM 692 O O . ALA A 1 91 ? 2.782 -6.159 -16.810 1.00 91.81 91 ALA A O 1
ATOM 693 N N . LEU A 1 92 ? 3.331 -4.122 -17.559 1.00 94.19 92 LEU A N 1
ATOM 694 C CA . LEU A 1 92 ? 2.263 -3.442 -16.835 1.00 94.19 92 LEU A CA 1
ATOM 695 C C . LEU A 1 92 ? 0.870 -3.814 -17.358 1.00 94.19 92 LEU A C 1
ATOM 697 O O . LEU A 1 92 ? -0.055 -3.942 -16.562 1.00 94.19 92 LEU A O 1
ATOM 701 N N . ASN A 1 93 ? 0.701 -3.994 -18.668 1.00 92.88 93 ASN A N 1
ATOM 702 C CA . ASN A 1 93 ? -0.579 -4.414 -19.239 1.00 92.88 93 ASN A CA 1
ATOM 703 C C . ASN A 1 93 ? -0.976 -5.819 -18.771 1.00 92.88 93 ASN A C 1
ATOM 705 O O . ASN A 1 93 ? -2.139 -6.031 -18.438 1.00 92.88 93 ASN A O 1
ATOM 709 N N . GLU A 1 94 ? -0.013 -6.735 -18.657 1.00 93.12 94 GLU A N 1
ATOM 710 C CA . GLU A 1 94 ? -0.238 -8.057 -18.059 1.00 93.12 94 GLU A CA 1
ATOM 711 C C . GLU A 1 94 ? -0.665 -7.948 -16.585 1.00 93.12 94 GLU A C 1
ATOM 713 O O . GLU A 1 94 ? -1.618 -8.596 -16.165 1.00 93.12 94 GLU A O 1
ATOM 718 N N . LEU A 1 95 ? -0.023 -7.080 -15.792 1.00 94.69 95 LEU A N 1
ATOM 719 C CA . LEU A 1 95 ? -0.430 -6.854 -14.397 1.00 94.69 95 LEU A CA 1
ATOM 720 C C . LEU A 1 95 ? -1.824 -6.225 -14.279 1.00 94.69 95 LEU A C 1
ATOM 722 O O . LEU A 1 95 ? -2.577 -6.576 -13.377 1.00 94.69 95 LEU A O 1
ATOM 726 N N . ARG A 1 96 ? -2.183 -5.307 -15.182 1.00 94.56 96 ARG A N 1
ATOM 727 C CA . ARG A 1 96 ? -3.518 -4.688 -15.223 1.00 94.56 96 ARG A CA 1
ATOM 728 C C . ARG A 1 96 ? -4.611 -5.691 -15.570 1.00 94.56 96 ARG A C 1
ATOM 730 O O . ARG A 1 96 ? -5.714 -5.585 -15.036 1.00 94.56 96 ARG A O 1
ATOM 737 N N . ALA A 1 97 ? -4.313 -6.654 -16.440 1.00 94.12 97 ALA A N 1
ATOM 738 C CA . ALA A 1 97 ? -5.238 -7.741 -16.746 1.00 94.12 97 ALA A CA 1
ATOM 739 C C . ALA A 1 97 ? -5.563 -8.573 -15.490 1.00 94.12 97 ALA A C 1
ATOM 741 O O . ALA A 1 97 ? -6.704 -8.994 -15.321 1.00 94.12 97 ALA A O 1
ATOM 742 N N . ASP A 1 98 ? -4.604 -8.698 -14.568 1.00 95.12 98 ASP A N 1
ATOM 743 C CA . ASP A 1 98 ? -4.758 -9.374 -13.273 1.00 95.12 98 ASP A CA 1
ATOM 744 C C . ASP A 1 98 ? -5.136 -8.416 -12.118 1.00 95.12 98 ASP A C 1
ATOM 746 O O . ASP A 1 98 ? -5.019 -8.774 -10.943 1.00 95.12 98 ASP A O 1
ATOM 750 N N . SER A 1 99 ? -5.610 -7.199 -12.410 1.00 94.44 99 SER A N 1
ATOM 751 C CA . SER A 1 99 ? -5.881 -6.163 -11.395 1.00 94.44 99 SER A CA 1
ATOM 752 C C . SER A 1 99 ? -6.801 -6.631 -10.260 1.00 94.44 99 SER A C 1
ATOM 754 O O . SER A 1 99 ? -6.494 -6.384 -9.095 1.00 94.44 99 SER A O 1
ATOM 756 N N . THR A 1 100 ? -7.870 -7.370 -10.575 1.00 94.69 100 THR A N 1
ATOM 757 C CA . THR A 1 100 ? -8.781 -7.970 -9.584 1.00 94.69 100 THR A CA 1
ATOM 758 C C . THR A 1 100 ? -8.055 -8.931 -8.647 1.00 94.69 100 THR A C 1
ATOM 760 O O . THR A 1 100 ? -8.191 -8.837 -7.434 1.00 94.69 100 THR A O 1
ATOM 763 N N . LYS A 1 101 ? -7.219 -9.816 -9.190 1.00 95.69 101 LYS A N 1
ATOM 764 C CA . LYS A 1 101 ? -6.478 -10.807 -8.403 1.00 95.69 101 LYS A CA 1
ATOM 765 C C . LYS A 1 101 ? -5.411 -10.157 -7.521 1.00 95.69 101 LYS A C 1
ATOM 767 O O . LYS A 1 101 ? -5.162 -10.610 -6.402 1.00 95.69 101 LYS A O 1
ATOM 772 N N . ILE A 1 102 ? -4.764 -9.103 -8.022 1.00 96.44 102 ILE A N 1
ATOM 773 C CA . ILE A 1 102 ? -3.848 -8.285 -7.221 1.00 96.44 102 ILE A CA 1
ATOM 774 C C . ILE A 1 102 ? -4.615 -7.670 -6.051 1.00 96.44 102 ILE A C 1
ATOM 776 O O . ILE A 1 102 ? -4.178 -7.812 -4.912 1.00 96.44 102 ILE A O 1
ATOM 780 N N . PHE A 1 103 ? -5.764 -7.046 -6.318 1.00 95.94 103 PHE A N 1
ATOM 781 C CA . PHE A 1 103 ? -6.607 -6.453 -5.285 1.00 95.94 103 PHE A CA 1
ATOM 782 C C . PHE A 1 103 ? -7.030 -7.486 -4.231 1.00 95.94 103 PHE A C 1
ATOM 784 O O . PHE A 1 103 ? -6.775 -7.269 -3.056 1.00 95.94 103 PHE A O 1
ATOM 791 N N . GLU A 1 104 ? -7.548 -8.651 -4.633 1.00 96.00 104 GLU A N 1
ATOM 792 C CA . GLU A 1 104 ? -7.921 -9.749 -3.721 1.00 96.00 104 GLU A CA 1
ATOM 793 C C . GLU A 1 104 ? -6.753 -10.224 -2.842 1.00 96.00 104 GLU A C 1
ATOM 795 O O . GLU A 1 104 ? -6.922 -10.495 -1.650 1.00 96.00 104 GLU A O 1
ATOM 800 N N . THR A 1 105 ? -5.549 -10.304 -3.420 1.00 97.25 105 THR A N 1
ATOM 801 C CA . THR A 1 105 ? -4.339 -10.675 -2.675 1.00 97.25 105 THR A CA 1
ATOM 802 C C . THR A 1 105 ? -4.030 -9.632 -1.606 1.00 97.25 105 THR A C 1
ATOM 804 O O . THR A 1 105 ? -3.811 -9.987 -0.450 1.00 97.25 105 THR A O 1
ATOM 807 N N . LEU A 1 106 ? -4.050 -8.347 -1.971 1.00 97.06 106 LEU A N 1
ATOM 808 C CA . LEU A 1 106 ? -3.819 -7.253 -1.028 1.00 97.06 106 LEU A CA 1
ATOM 809 C C . LEU A 1 106 ? -4.900 -7.212 0.057 1.00 97.06 106 LEU A C 1
ATOM 811 O O . LEU A 1 106 ? -4.556 -7.083 1.228 1.00 97.06 106 LEU A O 1
ATOM 815 N N . SER A 1 107 ? -6.174 -7.389 -0.305 1.00 96.62 107 SER A N 1
ATOM 816 C CA . SER A 1 107 ? -7.287 -7.457 0.646 1.00 96.62 107 SER A CA 1
ATOM 817 C C . SER A 1 107 ? -7.089 -8.580 1.658 1.00 96.62 107 SER A C 1
ATOM 819 O O . SER A 1 107 ? -7.201 -8.332 2.848 1.00 96.62 107 SER A O 1
ATOM 821 N N . THR A 1 108 ? -6.658 -9.769 1.225 1.00 97.88 108 THR A N 1
ATOM 822 C CA . THR A 1 108 ? -6.368 -10.889 2.142 1.00 97.88 108 THR A CA 1
ATOM 823 C C . THR A 1 108 ? -5.284 -10.529 3.167 1.00 97.88 108 THR A C 1
ATOM 825 O O . THR A 1 108 ? -5.375 -10.896 4.341 1.00 97.88 108 THR A O 1
ATOM 828 N N . VAL A 1 109 ? -4.242 -9.802 2.745 1.00 97.50 109 VAL A N 1
ATOM 829 C CA . VAL A 1 109 ? -3.189 -9.338 3.663 1.00 97.50 109 VAL A CA 1
ATOM 830 C C . VAL A 1 109 ? -3.727 -8.269 4.615 1.00 97.50 109 VAL A C 1
ATOM 832 O O . VAL A 1 109 ? -3.393 -8.304 5.801 1.00 97.50 109 VAL A O 1
ATOM 835 N N . VAL A 1 110 ? -4.567 -7.348 4.127 1.00 98.00 110 VAL A N 1
ATOM 836 C CA . VAL A 1 110 ? -5.234 -6.336 4.962 1.00 98.00 110 VAL A CA 1
ATOM 837 C C . VAL A 1 110 ? -6.127 -6.997 6.000 1.00 98.00 110 VAL A C 1
ATOM 839 O O . VAL A 1 110 ? -5.967 -6.688 7.175 1.00 98.00 110 VAL A O 1
ATOM 842 N N . ASP A 1 111 ? -6.982 -7.936 5.606 1.00 98.19 111 ASP A N 1
ATOM 843 C CA . ASP A 1 111 ? -7.905 -8.633 6.504 1.00 98.19 111 ASP A CA 1
ATOM 844 C C . ASP A 1 111 ? -7.126 -9.363 7.609 1.00 98.19 111 ASP A C 1
ATOM 846 O O . ASP A 1 111 ? -7.383 -9.177 8.799 1.00 98.19 111 ASP A O 1
ATOM 850 N N . SER A 1 112 ? -6.072 -10.101 7.239 1.00 98.00 112 SER A N 1
ATOM 851 C CA . SER A 1 112 ? -5.215 -10.788 8.212 1.00 98.00 112 SER A CA 1
ATOM 852 C C . SER A 1 112 ? -4.476 -9.826 9.153 1.00 98.00 112 SER A C 1
ATOM 854 O O . SER A 1 112 ? -4.282 -10.119 10.337 1.00 98.00 112 SER A O 1
ATOM 856 N N . ALA A 1 113 ? -4.013 -8.678 8.652 1.00 98.12 113 ALA A N 1
ATOM 857 C CA . ALA A 1 113 ? -3.368 -7.667 9.484 1.00 98.12 113 ALA A CA 1
ATOM 858 C C . ALA A 1 113 ? -4.379 -6.963 10.402 1.00 98.12 113 ALA A C 1
ATOM 860 O O . ALA A 1 113 ? -4.082 -6.759 11.577 1.00 98.12 113 ALA A O 1
ATOM 861 N N . ALA A 1 114 ? -5.574 -6.653 9.904 1.00 98.38 114 ALA A N 1
ATOM 862 C CA . ALA A 1 114 ? -6.660 -6.047 10.661 1.00 98.38 114 ALA A CA 1
ATOM 863 C C . ALA A 1 114 ? -7.103 -6.941 11.824 1.00 98.38 114 ALA A C 1
ATOM 865 O O . ALA A 1 114 ? -7.180 -6.467 12.955 1.00 98.38 114 ALA A O 1
ATOM 866 N N . GLU A 1 115 ? -7.304 -8.241 11.591 1.00 98.31 115 GLU A N 1
ATOM 867 C CA . GLU A 1 115 ? -7.650 -9.202 12.647 1.00 98.31 115 GLU A CA 1
ATOM 868 C C . GLU A 1 115 ? -6.591 -9.243 13.757 1.00 98.31 115 GLU A C 1
ATOM 870 O O . GLU A 1 115 ? -6.917 -9.125 14.943 1.00 98.31 115 GLU A O 1
ATOM 875 N N . ARG A 1 116 ? -5.305 -9.351 13.385 1.00 98.25 116 ARG A N 1
ATOM 876 C CA . ARG A 1 116 ? -4.190 -9.340 14.350 1.00 98.25 116 ARG A CA 1
ATOM 877 C C . ARG A 1 116 ? -4.120 -8.032 15.121 1.00 98.25 116 ARG A C 1
ATOM 879 O O . ARG A 1 116 ? -3.881 -8.050 16.327 1.00 98.25 116 ARG A O 1
ATOM 886 N N . LEU A 1 117 ? -4.329 -6.909 14.439 1.00 98.38 117 LEU A N 1
ATOM 887 C CA . LEU A 1 117 ? -4.334 -5.596 15.064 1.00 98.38 117 LEU A CA 1
ATOM 888 C C . LEU A 1 117 ? -5.467 -5.479 16.083 1.00 98.38 117 LEU A C 1
ATOM 890 O O . LEU A 1 117 ? -5.207 -5.093 17.216 1.00 98.38 117 LEU A O 1
ATOM 894 N N . VAL A 1 118 ? -6.702 -5.815 15.706 1.00 98.25 118 VAL A N 1
ATOM 895 C CA . VAL A 1 118 ? -7.875 -5.721 16.590 1.00 98.25 118 VAL A CA 1
ATOM 896 C C . VAL A 1 118 ? -7.680 -6.593 17.829 1.00 98.25 118 VAL A C 1
ATOM 898 O O . VAL A 1 118 ? -7.864 -6.119 18.952 1.00 98.25 118 VAL A O 1
ATOM 901 N N . ALA A 1 119 ? -7.219 -7.834 17.647 1.00 97.81 119 ALA A N 1
ATOM 902 C CA . ALA A 1 119 ? -6.919 -8.738 18.756 1.00 97.81 119 ALA A CA 1
ATOM 903 C C . ALA A 1 119 ? -5.812 -8.194 19.677 1.00 97.81 119 ALA A C 1
ATOM 905 O O . ALA A 1 119 ? -5.920 -8.277 20.901 1.00 97.81 119 ALA A O 1
ATOM 906 N N . ALA A 1 120 ? -4.753 -7.614 19.108 1.00 98.00 120 ALA A N 1
ATOM 907 C CA . ALA A 1 120 ? -3.657 -7.033 19.876 1.00 98.00 120 ALA A CA 1
ATOM 908 C C . ALA A 1 120 ? -4.092 -5.771 20.635 1.00 98.00 120 ALA A C 1
ATOM 910 O O . ALA A 1 120 ? -3.822 -5.646 21.826 1.00 98.00 120 ALA A O 1
ATOM 911 N N . VAL A 1 121 ? -4.818 -4.862 19.982 1.00 97.50 121 VAL A N 1
ATOM 912 C CA . VAL A 1 121 ? -5.313 -3.618 20.588 1.00 97.50 121 VAL A CA 1
ATOM 913 C C . VAL A 1 121 ? -6.248 -3.897 21.763 1.00 97.50 121 VAL A C 1
ATOM 915 O O . VAL A 1 121 ? -6.192 -3.165 22.748 1.00 97.50 121 VAL A O 1
ATOM 918 N N . GLY A 1 122 ? -7.028 -4.982 21.722 1.00 96.19 122 GLY A N 1
ATOM 919 C CA . GLY A 1 122 ? -7.853 -5.418 22.855 1.00 96.19 122 GLY A CA 1
ATOM 920 C C . GLY A 1 122 ? -7.067 -5.758 24.131 1.00 96.19 122 GLY A C 1
ATOM 921 O O . GLY A 1 122 ? -7.637 -5.729 25.217 1.00 96.19 122 GLY A O 1
ATOM 922 N N . ASN A 1 123 ? -5.764 -6.040 24.018 1.00 96.94 123 ASN A N 1
ATOM 923 C CA . ASN A 1 123 ? -4.869 -6.326 25.146 1.00 96.94 123 ASN A CA 1
ATOM 924 C C . ASN A 1 123 ? -3.987 -5.130 25.546 1.00 96.94 123 ASN A C 1
ATOM 926 O O . ASN A 1 123 ? -3.182 -5.240 26.473 1.00 96.94 123 ASN A O 1
ATOM 930 N N . LEU A 1 124 ? -4.096 -3.998 24.845 1.00 96.75 124 LEU A N 1
ATOM 931 C CA . LEU A 1 124 ? -3.325 -2.797 25.150 1.00 96.75 124 LEU A CA 1
ATOM 932 C C . LEU A 1 124 ? -4.036 -1.924 26.194 1.00 96.75 124 LEU A C 1
ATOM 934 O O . LEU A 1 124 ? -5.265 -1.836 26.190 1.00 96.75 124 LEU A O 1
ATOM 938 N N . PRO A 1 125 ? -3.286 -1.210 27.055 1.00 95.69 125 PRO A N 1
ATOM 939 C CA . PRO A 1 125 ? -3.873 -0.194 27.920 1.00 95.69 125 PRO A CA 1
ATOM 940 C C . PRO A 1 125 ? -4.493 0.937 27.088 1.00 95.69 125 PRO A C 1
ATOM 942 O O . PRO A 1 125 ? -4.078 1.202 25.958 1.00 95.69 125 PRO A O 1
ATOM 945 N N . GLU A 1 126 ? -5.462 1.647 27.667 1.00 91.75 126 GLU A N 1
ATOM 946 C CA . GLU A 1 126 ? -6.129 2.782 27.015 1.00 91.75 126 GLU A CA 1
ATOM 947 C C . GLU A 1 126 ? -5.125 3.872 26.602 1.00 91.75 126 GLU A C 1
ATOM 949 O O . GLU A 1 126 ? -5.169 4.383 25.481 1.00 91.75 126 GLU A O 1
ATOM 954 N N . THR A 1 127 ? -4.139 4.138 27.455 1.00 91.38 127 THR A N 1
ATOM 955 C CA . THR A 1 127 ? -3.054 5.082 27.182 1.00 91.38 127 THR A CA 1
ATOM 956 C C . THR A 1 127 ? -1.774 4.328 26.832 1.00 91.38 127 THR A C 1
ATOM 958 O O . THR A 1 127 ? -1.303 3.510 27.618 1.00 91.38 127 THR A O 1
ATOM 961 N N . LEU A 1 128 ? -1.169 4.625 25.678 1.00 92.00 128 LEU A N 1
ATOM 962 C CA . LEU A 1 128 ? 0.029 3.934 25.179 1.00 92.00 128 LEU A CA 1
ATOM 963 C C . LEU A 1 128 ? 1.341 4.616 25.609 1.00 92.00 128 LEU A C 1
ATOM 965 O O . LEU A 1 128 ? 2.202 4.930 24.786 1.00 92.00 128 LEU A O 1
ATOM 969 N N . THR A 1 129 ? 1.508 4.851 26.912 1.00 91.12 129 THR A N 1
ATOM 970 C CA . THR A 1 129 ? 2.769 5.355 27.485 1.00 91.12 129 THR A CA 1
ATOM 971 C C . THR A 1 129 ? 3.646 4.211 27.998 1.00 91.12 129 THR A C 1
ATOM 973 O O . THR A 1 129 ? 3.119 3.158 28.366 1.00 91.12 129 THR A O 1
ATOM 976 N N . PRO A 1 130 ? 4.980 4.396 28.082 1.00 89.50 130 PRO A N 1
ATOM 977 C CA . PRO A 1 130 ? 5.875 3.391 28.658 1.00 89.50 130 PRO A CA 1
ATOM 978 C C . PRO A 1 130 ? 5.431 2.915 30.048 1.00 89.50 130 PRO A C 1
ATOM 980 O O . PRO A 1 130 ? 5.363 1.713 30.286 1.00 89.50 130 PRO A O 1
ATOM 983 N N . ASP A 1 131 ? 5.039 3.838 30.931 1.00 92.31 131 ASP A N 1
ATOM 984 C CA . ASP A 1 131 ? 4.582 3.501 32.284 1.00 92.31 131 ASP A CA 1
ATOM 985 C C . ASP A 1 131 ? 3.293 2.669 32.275 1.00 92.31 131 ASP A C 1
ATOM 987 O O . ASP A 1 131 ? 3.189 1.686 33.009 1.00 92.31 131 ASP A O 1
ATOM 991 N N . ALA A 1 132 ? 2.323 3.018 31.422 1.00 93.56 132 ALA A N 1
ATOM 992 C CA . ALA A 1 132 ? 1.070 2.273 31.304 1.00 93.56 132 ALA A CA 1
ATOM 993 C C . ALA A 1 132 ? 1.296 0.858 30.752 1.00 93.56 132 ALA A C 1
ATOM 995 O O . ALA A 1 132 ? 0.669 -0.092 31.216 1.00 93.56 132 ALA A O 1
ATOM 996 N N . LEU A 1 133 ? 2.227 0.697 29.808 1.00 92.81 133 LEU A N 1
ATOM 997 C CA . LEU A 1 133 ? 2.611 -0.610 29.270 1.00 92.81 133 LEU A CA 1
ATOM 998 C C . LEU A 1 133 ? 3.298 -1.480 30.327 1.00 92.81 133 LEU A C 1
ATOM 1000 O O . LEU A 1 133 ? 2.974 -2.658 30.455 1.00 92.81 133 LEU A O 1
ATOM 1004 N N . VAL A 1 134 ? 4.205 -0.901 31.120 1.00 92.69 134 VAL A N 1
ATOM 1005 C CA . VAL A 1 134 ? 4.867 -1.612 32.226 1.00 92.69 134 VAL A CA 1
ATOM 1006 C C . VAL A 1 134 ? 3.847 -2.052 33.277 1.00 92.69 134 VAL A C 1
ATOM 1008 O O . VAL A 1 134 ? 3.910 -3.185 33.751 1.00 92.69 134 VAL A O 1
ATOM 1011 N N . GLN A 1 135 ? 2.882 -1.192 33.612 1.00 94.75 135 GLN A N 1
ATOM 1012 C CA . GLN A 1 135 ? 1.810 -1.515 34.560 1.00 94.75 135 GLN A CA 1
ATOM 1013 C C . GLN A 1 135 ? 0.851 -2.589 34.034 1.00 94.75 135 GLN A C 1
ATOM 1015 O O . GLN A 1 135 ? 0.406 -3.434 34.809 1.00 94.75 135 GLN A O 1
ATOM 1020 N N . ALA A 1 136 ? 0.549 -2.581 32.734 1.00 93.94 136 ALA A N 1
ATOM 1021 C CA . ALA A 1 136 ? -0.308 -3.578 32.093 1.00 93.94 136 ALA A CA 1
ATOM 1022 C C . ALA A 1 136 ? 0.363 -4.963 31.967 1.00 93.94 136 ALA A C 1
ATOM 1024 O O . ALA A 1 136 ? -0.319 -5.971 31.783 1.00 93.94 136 ALA A O 1
ATOM 1025 N N . GLY A 1 137 ? 1.689 -5.032 32.127 1.00 94.94 137 GLY A N 1
ATOM 1026 C CA . GLY A 1 137 ? 2.443 -6.278 32.220 1.00 94.94 137 GLY A CA 1
ATOM 1027 C C . GLY A 1 137 ? 2.872 -6.866 30.867 1.00 94.94 137 GLY A C 1
ATOM 1028 O O . GLY A 1 137 ? 2.688 -6.251 29.816 1.00 94.94 137 GLY A O 1
ATOM 1029 N N . PRO A 1 138 ? 3.476 -8.070 30.868 1.00 95.31 138 PRO A N 1
ATOM 1030 C CA . PRO A 1 138 ? 4.136 -8.639 29.688 1.00 95.31 138 PRO A CA 1
ATOM 1031 C C . PRO A 1 138 ? 3.187 -8.884 28.508 1.00 95.31 138 PRO A C 1
ATOM 1033 O O . PRO A 1 138 ? 3.578 -8.667 27.365 1.00 95.31 138 PRO A O 1
ATOM 1036 N N . VAL A 1 139 ? 1.925 -9.238 28.777 1.00 96.19 139 VAL A N 1
ATOM 1037 C CA . VAL A 1 139 ? 0.902 -9.449 27.737 1.00 96.19 139 VAL A CA 1
ATOM 1038 C C . VAL A 1 139 ? 0.678 -8.179 26.909 1.00 96.19 139 VAL A C 1
ATOM 1040 O O . VAL A 1 139 ? 0.576 -8.251 25.688 1.00 96.19 139 VAL A O 1
ATOM 1043 N N . ALA A 1 140 ? 0.668 -7.003 27.544 1.00 95.88 140 ALA A N 1
ATOM 1044 C CA . ALA A 1 140 ? 0.513 -5.732 26.839 1.00 95.88 140 ALA A CA 1
ATOM 1045 C C . ALA A 1 140 ? 1.746 -5.379 25.991 1.00 95.88 140 ALA A C 1
ATOM 1047 O O . ALA A 1 140 ? 1.619 -4.781 24.924 1.00 95.88 140 ALA A O 1
ATOM 1048 N N . VAL A 1 141 ? 2.945 -5.767 26.432 1.00 94.75 141 VAL A N 1
ATOM 1049 C CA . VAL A 1 141 ? 4.186 -5.556 25.668 1.00 94.75 141 VAL A CA 1
ATOM 1050 C C . VAL A 1 141 ? 4.222 -6.449 24.423 1.00 94.75 141 VAL A C 1
ATOM 1052 O O . VAL A 1 141 ? 4.561 -5.977 23.337 1.00 94.75 141 VAL A O 1
ATOM 1055 N N . GLU A 1 142 ? 3.820 -7.715 24.544 1.00 96.31 142 GLU A N 1
ATOM 1056 C CA . GLU A 1 142 ? 3.679 -8.635 23.404 1.00 96.31 142 GLU A CA 1
ATOM 1057 C C . GLU A 1 142 ? 2.586 -8.170 22.429 1.00 96.31 142 GLU A C 1
ATOM 1059 O O . GLU A 1 142 ? 2.774 -8.173 21.206 1.00 96.31 142 GLU A O 1
ATOM 1064 N N . ALA A 1 143 ? 1.461 -7.691 22.966 1.00 97.38 143 ALA A N 1
ATOM 1065 C CA . ALA A 1 143 ? 0.395 -7.088 22.180 1.00 97.38 143 ALA A CA 1
ATOM 1066 C C . ALA A 1 143 ? 0.877 -5.839 21.430 1.00 97.38 143 ALA A C 1
ATOM 1068 O O . ALA A 1 143 ? 0.540 -5.660 20.262 1.00 97.38 143 ALA A O 1
ATOM 1069 N N . LEU A 1 144 ? 1.725 -5.006 22.041 1.00 97.06 144 LEU A N 1
ATOM 1070 C CA . LEU A 1 144 ? 2.289 -3.830 21.378 1.00 97.06 144 LEU A CA 1
ATOM 1071 C C . LEU A 1 144 ? 3.156 -4.217 20.177 1.00 97.06 144 LEU A C 1
ATOM 1073 O O . LEU A 1 144 ? 3.057 -3.580 19.126 1.00 97.06 144 LEU A O 1
ATOM 1077 N N . ALA A 1 145 ? 3.985 -5.253 20.310 1.00 96.88 145 ALA A N 1
ATOM 1078 C CA . ALA A 1 145 ? 4.782 -5.760 19.195 1.00 96.88 145 ALA A CA 1
ATOM 1079 C C . ALA A 1 145 ? 3.876 -6.241 18.048 1.00 96.88 145 ALA A C 1
ATOM 1081 O O . ALA A 1 145 ? 4.026 -5.786 16.914 1.00 96.88 145 ALA A O 1
ATOM 1082 N N . THR A 1 146 ? 2.863 -7.052 18.368 1.00 98.12 146 THR A N 1
ATOM 1083 C CA . THR A 1 146 ? 1.893 -7.572 17.388 1.00 98.12 146 THR A CA 1
ATOM 1084 C C . THR A 1 146 ? 1.120 -6.449 16.689 1.00 98.12 146 THR A C 1
ATOM 1086 O O . THR A 1 146 ? 0.987 -6.449 15.464 1.00 98.12 146 THR A O 1
ATOM 1089 N N . ALA A 1 147 ? 0.643 -5.457 17.449 1.00 98.06 147 ALA A N 1
ATOM 1090 C CA . ALA A 1 147 ? -0.056 -4.293 16.912 1.00 98.06 147 ALA A CA 1
ATOM 1091 C C . ALA A 1 147 ? 0.857 -3.451 16.012 1.00 98.06 147 ALA A C 1
ATOM 1093 O O . ALA A 1 147 ? 0.420 -2.985 14.963 1.00 98.06 147 ALA A O 1
ATOM 1094 N N . THR A 1 148 ? 2.130 -3.289 16.385 1.00 98.12 148 THR A N 1
ATOM 1095 C CA . THR A 1 148 ? 3.115 -2.553 15.581 1.00 98.12 148 THR A CA 1
ATOM 1096 C C . THR A 1 148 ? 3.352 -3.244 14.240 1.00 98.12 148 THR A C 1
ATOM 1098 O O . THR A 1 148 ? 3.297 -2.591 13.202 1.00 98.12 148 THR A O 1
ATOM 1101 N N . GLU A 1 149 ? 3.569 -4.559 14.231 1.00 97.94 149 GLU A N 1
ATOM 1102 C CA . GLU A 1 149 ? 3.765 -5.326 12.994 1.00 97.94 149 GLU A CA 1
ATOM 1103 C C . GLU A 1 149 ? 2.530 -5.282 12.086 1.00 97.94 149 GLU A C 1
ATOM 1105 O O . GLU A 1 149 ? 2.645 -5.100 10.873 1.00 97.94 149 GLU A O 1
ATOM 1110 N N . ALA A 1 150 ? 1.337 -5.427 12.665 1.00 98.12 150 ALA A N 1
ATOM 1111 C CA . ALA A 1 150 ? 0.086 -5.344 11.922 1.00 98.12 150 ALA A CA 1
ATOM 1112 C C . ALA A 1 150 ? -0.145 -3.937 11.342 1.00 98.12 150 ALA A C 1
ATOM 1114 O O . ALA A 1 150 ? -0.457 -3.802 10.160 1.00 98.12 150 ALA A O 1
ATOM 1115 N N . GLY A 1 151 ? 0.085 -2.890 12.136 1.00 97.69 151 GLY A N 1
ATOM 1116 C CA . GLY A 1 151 ? -0.009 -1.496 11.703 1.00 97.69 151 GLY A CA 1
ATOM 1117 C C . GLY A 1 151 ? 0.985 -1.141 10.595 1.00 97.69 151 GLY A C 1
ATOM 1118 O O . GLY A 1 151 ? 0.622 -0.482 9.621 1.00 97.69 151 GLY A O 1
ATOM 1119 N N . GLN A 1 152 ? 2.221 -1.645 10.675 1.00 97.00 152 GLN A N 1
ATOM 1120 C CA . GLN A 1 152 ? 3.220 -1.493 9.612 1.00 97.00 152 GLN A CA 1
ATOM 1121 C C . GLN A 1 152 ? 2.798 -2.188 8.315 1.00 97.00 152 GLN A C 1
ATOM 1123 O O . GLN A 1 152 ? 2.961 -1.608 7.242 1.00 97.00 152 GLN A O 1
ATOM 1128 N N . ALA A 1 153 ? 2.227 -3.393 8.399 1.00 96.81 153 ALA A N 1
ATOM 1129 C CA . ALA A 1 153 ? 1.703 -4.096 7.230 1.00 96.81 153 ALA A CA 1
ATOM 1130 C C . ALA A 1 153 ? 0.560 -3.310 6.563 1.00 96.81 153 ALA A C 1
ATOM 1132 O O . ALA A 1 153 ? 0.587 -3.100 5.350 1.00 96.81 153 ALA A O 1
ATOM 1133 N N . LEU A 1 154 ? -0.394 -2.803 7.353 1.00 97.69 154 LEU A N 1
ATOM 1134 C CA . LEU A 1 154 ? -1.484 -1.955 6.858 1.00 97.69 154 LEU A CA 1
ATOM 1135 C C . LEU A 1 154 ? -0.953 -0.666 6.216 1.00 97.69 154 LEU A C 1
ATOM 1137 O O . LEU A 1 154 ? -1.355 -0.316 5.109 1.00 97.69 154 LEU A O 1
ATOM 1141 N N . GLY A 1 155 ? -0.001 0.014 6.860 1.00 96.12 155 GLY A N 1
ATOM 1142 C CA . GLY A 1 155 ? 0.626 1.225 6.324 1.00 96.12 155 GLY A CA 1
ATOM 1143 C C . GLY A 1 155 ? 1.420 0.988 5.035 1.00 96.12 155 GLY A C 1
ATOM 1144 O O . GLY A 1 155 ? 1.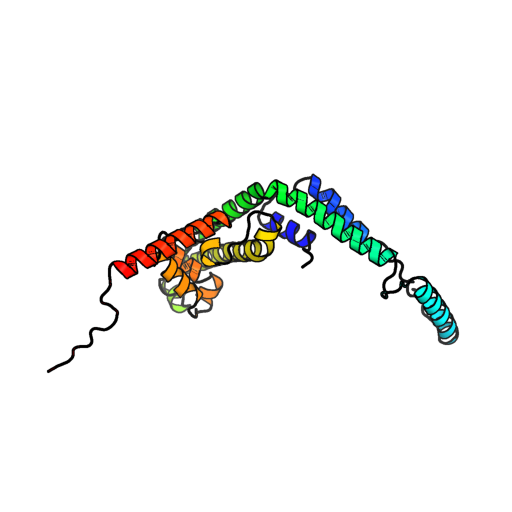401 1.830 4.136 1.00 96.12 155 GLY A O 1
ATOM 1145 N N . ALA A 1 156 ? 2.086 -0.163 4.907 1.00 96.06 156 ALA A N 1
ATOM 1146 C CA . ALA A 1 156 ? 2.785 -0.543 3.682 1.00 96.06 156 ALA A CA 1
ATOM 1147 C C . ALA A 1 156 ? 1.809 -0.745 2.513 1.00 96.06 156 ALA A C 1
ATOM 1149 O O . ALA A 1 156 ? 2.082 -0.280 1.405 1.00 96.06 156 ALA A O 1
ATOM 1150 N N . ILE A 1 157 ? 0.657 -1.375 2.763 1.00 96.06 157 ILE A N 1
ATOM 1151 C CA . ILE A 1 157 ? -0.390 -1.554 1.749 1.00 96.06 157 ILE A CA 1
ATOM 1152 C C . ILE A 1 157 ? -1.055 -0.219 1.405 1.00 96.06 157 ILE A C 1
ATOM 1154 O O . ILE A 1 157 ? -1.242 0.063 0.223 1.00 96.06 157 ILE A O 1
ATOM 1158 N N . ASP A 1 158 ? -1.345 0.635 2.394 1.00 95.12 158 ASP A N 1
ATOM 1159 C CA . ASP A 1 158 ? -1.881 1.987 2.166 1.00 95.12 158 ASP A CA 1
ATOM 1160 C C . ASP A 1 158 ? -1.007 2.771 1.182 1.00 95.12 158 ASP A C 1
ATOM 1162 O O . ASP A 1 158 ? -1.481 3.302 0.172 1.00 95.12 158 ASP A O 1
ATOM 1166 N N . LEU A 1 159 ? 0.299 2.801 1.462 1.00 94.06 159 LEU A N 1
ATOM 1167 C CA . LEU A 1 159 ? 1.279 3.498 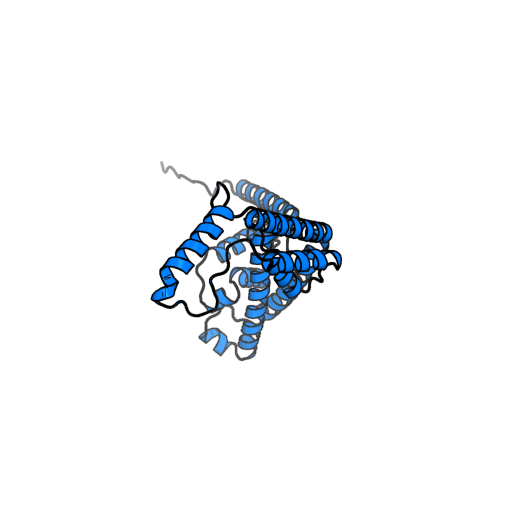0.641 1.00 94.06 159 LEU A CA 1
ATOM 1168 C C . LEU A 1 159 ? 1.410 2.861 -0.744 1.00 94.06 159 LEU A C 1
ATOM 1170 O O . LEU A 1 159 ? 1.467 3.581 -1.742 1.00 94.06 159 LEU A O 1
ATOM 1174 N N . PHE A 1 160 ? 1.426 1.530 -0.822 1.00 95.00 160 PHE A N 1
ATOM 1175 C CA . PHE A 1 160 ? 1.477 0.813 -2.091 1.00 95.00 160 PHE A CA 1
ATOM 1176 C C . PHE A 1 160 ? 0.278 1.164 -2.978 1.00 95.00 160 PHE A C 1
ATOM 1178 O O . PHE A 1 160 ? 0.443 1.550 -4.137 1.00 95.00 160 PHE A O 1
ATOM 1185 N N . VAL A 1 161 ? -0.936 1.084 -2.432 1.00 94.06 161 VAL A N 1
ATOM 1186 C CA . VAL A 1 161 ? -2.173 1.386 -3.161 1.00 94.06 161 VAL A CA 1
ATOM 1187 C C . VAL A 1 161 ? -2.215 2.857 -3.561 1.00 94.06 161 VAL A C 1
ATOM 1189 O O . VAL A 1 161 ? -2.573 3.160 -4.697 1.00 94.06 161 VAL A O 1
ATOM 1192 N N . PHE A 1 162 ? -1.772 3.774 -2.698 1.00 92.12 162 PHE A N 1
ATOM 1193 C CA . PHE A 1 162 ? -1.632 5.187 -3.053 1.00 92.12 162 PHE A CA 1
ATOM 1194 C C . PHE A 1 162 ? -0.733 5.400 -4.276 1.00 92.12 162 PHE A C 1
ATOM 1196 O O . PHE A 1 162 ? -1.089 6.127 -5.203 1.00 92.12 162 PHE A O 1
ATOM 1203 N N . GLN A 1 163 ? 0.438 4.762 -4.282 1.00 91.94 163 GLN A N 1
ATOM 1204 C CA . GLN A 1 163 ? 1.445 4.935 -5.326 1.00 91.94 163 GLN A CA 1
ATOM 1205 C C . GLN A 1 163 ? 1.066 4.225 -6.630 1.00 91.94 163 GLN A C 1
ATOM 1207 O O . GLN A 1 163 ? 1.393 4.704 -7.721 1.00 91.94 163 GLN A O 1
ATOM 1212 N N . HIS A 1 164 ? 0.395 3.076 -6.536 1.00 93.50 164 HIS A N 1
ATOM 1213 C CA . HIS A 1 164 ? 0.283 2.134 -7.646 1.00 93.50 164 HIS A CA 1
ATOM 1214 C C . HIS A 1 164 ? -1.145 1.740 -8.023 1.00 93.50 164 HIS A C 1
ATOM 1216 O O . HIS A 1 164 ? -1.325 1.244 -9.133 1.00 93.50 164 HIS A O 1
ATOM 1222 N N . GLY A 1 165 ? -2.168 2.026 -7.213 1.00 91.94 165 GLY A N 1
ATOM 1223 C CA . GLY A 1 165 ? -3.554 1.611 -7.479 1.00 91.94 165 GLY A CA 1
ATOM 1224 C C . GLY A 1 165 ? -4.094 2.109 -8.822 1.00 91.94 165 GLY A C 1
ATOM 1225 O O . GLY A 1 165 ? -4.591 1.329 -9.635 1.00 91.94 165 GLY A O 1
ATOM 1226 N N . ASN A 1 166 ? -3.870 3.389 -9.142 1.00 91.06 166 ASN A N 1
ATOM 1227 C CA . ASN A 1 166 ? -4.204 3.950 -10.461 1.00 91.06 166 ASN A CA 1
ATOM 1228 C C . ASN A 1 166 ? -3.391 3.317 -11.599 1.00 91.06 166 ASN A C 1
ATOM 1230 O O . ASN A 1 166 ? -3.884 3.138 -12.710 1.00 91.06 166 ASN A O 1
ATOM 1234 N N . THR A 1 167 ? -2.131 2.973 -11.331 1.00 91.88 167 THR A N 1
ATOM 1235 C CA . THR A 1 167 ? -1.254 2.353 -12.330 1.00 91.88 167 THR A CA 1
ATOM 1236 C C . THR A 1 167 ? -1.699 0.924 -12.636 1.00 91.88 167 THR A C 1
ATOM 1238 O O . THR A 1 167 ? -1.654 0.528 -13.799 1.00 91.88 167 THR A O 1
ATOM 1241 N N . LEU A 1 168 ? -2.157 0.184 -11.626 1.00 92.69 168 LEU A N 1
ATOM 1242 C CA . LEU A 1 168 ? -2.583 -1.213 -11.705 1.00 92.69 168 LEU A CA 1
ATOM 1243 C C . LEU A 1 168 ? -4.043 -1.395 -12.137 1.00 92.69 168 LEU A C 1
ATOM 1245 O O . LEU A 1 168 ? -4.405 -2.493 -12.534 1.00 92.69 168 LEU A O 1
ATOM 1249 N N . GLY A 1 169 ? -4.858 -0.339 -12.133 1.00 89.06 169 GLY A N 1
ATOM 1250 C CA . GLY A 1 169 ? -6.195 -0.352 -12.737 1.00 89.06 169 GLY A CA 1
ATOM 1251 C C . GLY A 1 169 ? -7.362 -0.618 -11.784 1.00 89.06 169 GLY A C 1
ATOM 1252 O O . GLY A 1 169 ? -8.497 -0.576 -12.239 1.00 89.06 169 GLY A O 1
ATOM 1253 N N . PHE A 1 170 ? -7.120 -0.814 -10.485 1.00 88.19 170 PHE A N 1
ATOM 1254 C CA . PHE A 1 170 ? -8.180 -0.849 -9.458 1.00 88.19 170 PHE A CA 1
ATOM 1255 C C . PHE A 1 170 ? -8.410 0.516 -8.775 1.00 88.19 170 PHE A C 1
ATOM 1257 O O . PHE A 1 170 ? -9.278 0.661 -7.916 1.00 88.19 170 PHE A O 1
ATOM 1264 N N . GLY A 1 171 ? -7.647 1.531 -9.195 1.00 83.06 171 GLY A N 1
ATOM 1265 C CA . GLY A 1 171 ? -7.770 2.906 -8.726 1.00 83.06 171 GLY A CA 1
ATOM 1266 C C . GLY A 1 171 ? -7.176 3.121 -7.332 1.00 83.06 171 GLY A C 1
ATOM 1267 O O . GLY A 1 171 ? -7.000 2.195 -6.547 1.00 83.06 171 GLY A O 1
ATOM 1268 N N . ALA A 1 172 ? -6.810 4.364 -7.030 1.00 77.25 172 ALA A N 1
ATOM 1269 C CA . ALA A 1 172 ? -6.437 4.778 -5.682 1.00 77.25 172 ALA A CA 1
ATOM 1270 C C . ALA A 1 172 ? -7.459 5.800 -5.183 1.00 77.25 172 ALA A C 1
ATOM 1272 O O . ALA A 1 172 ? -7.634 6.845 -5.814 1.00 77.25 172 ALA A O 1
ATOM 1273 N N . SER A 1 173 ? -8.107 5.524 -4.047 1.00 80.81 173 SER A N 1
ATOM 1274 C CA . SER A 1 173 ? -8.920 6.538 -3.371 1.00 80.81 173 SER A CA 1
ATOM 1275 C C . SER A 1 173 ? -8.043 7.747 -3.012 1.00 80.81 173 SER A C 1
ATOM 1277 O O . SER A 1 173 ? -6.982 7.549 -2.400 1.00 80.81 173 SER A O 1
ATOM 1279 N N . PRO A 1 174 ? -8.441 8.986 -3.371 1.00 78.88 174 PRO A N 1
ATOM 1280 C CA . PRO A 1 174 ? -7.727 10.187 -2.946 1.00 78.88 174 PRO A CA 1
ATOM 1281 C C . PRO A 1 174 ? -7.841 10.394 -1.432 1.00 78.88 174 PRO A C 1
ATOM 1283 O O . PRO A 1 174 ? -6.919 10.921 -0.812 1.00 78.88 174 PRO A O 1
ATOM 1286 N N . ASP A 1 175 ? -8.939 9.931 -0.838 1.00 89.94 175 ASP A N 1
ATOM 1287 C CA . ASP A 1 175 ? -9.125 9.918 0.601 1.00 89.94 175 ASP A CA 1
ATOM 1288 C C . ASP A 1 175 ? -8.375 8.728 1.211 1.00 89.94 175 ASP A C 1
ATOM 1290 O O . ASP A 1 175 ? -8.647 7.563 0.897 1.00 89.94 175 ASP A O 1
ATOM 1294 N N . LYS A 1 176 ? -7.409 9.046 2.078 1.00 90.50 176 LYS A N 1
ATOM 1295 C CA . LYS A 1 176 ? -6.594 8.071 2.804 1.00 90.50 176 LYS A CA 1
ATOM 1296 C C . LYS A 1 176 ? -7.442 7.209 3.741 1.00 90.50 176 LYS A C 1
ATOM 1298 O O . LYS A 1 176 ? -7.167 6.020 3.865 1.00 90.50 176 LYS A O 1
ATOM 1303 N N . ILE A 1 177 ? -8.461 7.782 4.381 1.00 94.81 177 ILE A N 1
ATOM 1304 C CA . ILE A 1 177 ? -9.319 7.061 5.325 1.00 94.81 177 ILE A CA 1
ATOM 1305 C C . ILE A 1 177 ? -10.127 6.020 4.555 1.00 94.81 177 ILE A C 1
ATOM 1307 O O . ILE A 1 177 ? -10.061 4.828 4.839 1.00 94.81 177 ILE A O 1
ATOM 1311 N N . LEU A 1 178 ? -10.814 6.445 3.499 1.00 95.38 178 LEU A N 1
ATOM 1312 C CA . LEU A 1 178 ? -11.704 5.556 2.747 1.00 95.38 178 LEU A CA 1
ATOM 1313 C C . LEU A 1 178 ? -10.975 4.482 1.938 1.00 95.38 178 LEU A C 1
ATOM 1315 O O . LEU A 1 178 ? -11.631 3.609 1.378 1.00 95.38 178 LEU A O 1
ATOM 1319 N N . ARG A 1 179 ? -9.640 4.521 1.865 1.00 94.75 179 ARG A N 1
ATOM 1320 C CA . ARG A 1 179 ? -8.833 3.481 1.218 1.00 94.75 179 ARG A CA 1
ATOM 1321 C C . ARG A 1 179 ? -8.719 2.208 2.057 1.00 94.75 179 ARG A C 1
ATOM 1323 O O . ARG A 1 179 ? -8.678 1.126 1.481 1.00 94.75 179 ARG A O 1
ATOM 1330 N N . LEU A 1 180 ? -8.641 2.343 3.384 1.00 95.88 180 LEU A N 1
ATOM 1331 C CA . LEU A 1 180 ? -8.419 1.224 4.312 1.00 95.88 180 LEU A CA 1
ATOM 1332 C C . LEU A 1 180 ? -9.494 1.065 5.392 1.00 95.88 180 LEU A C 1
ATOM 1334 O O . LEU A 1 180 ? -9.413 0.132 6.189 1.00 95.88 180 LEU A O 1
ATOM 1338 N N . PHE A 1 181 ? -10.478 1.958 5.453 1.00 97.00 181 PHE A N 1
ATOM 1339 C CA . PHE A 1 181 ? -11.548 1.895 6.441 1.00 97.00 181 PHE A CA 1
ATOM 1340 C C . PHE A 1 181 ? -12.912 1.962 5.766 1.00 97.00 181 PHE A C 1
ATOM 1342 O O . PHE A 1 181 ? -13.105 2.722 4.814 1.00 97.00 181 PHE A O 1
ATOM 1349 N N . THR A 1 182 ? -13.871 1.226 6.323 1.00 95.88 182 THR A N 1
ATOM 1350 C CA . THR A 1 182 ? -15.287 1.286 5.928 1.00 95.88 182 THR A CA 1
ATOM 1351 C C . THR A 1 182 ? -16.110 1.813 7.100 1.00 95.88 182 THR A C 1
ATOM 1353 O O . THR A 1 182 ? -16.715 1.033 7.839 1.00 95.88 182 THR A O 1
ATOM 1356 N N . PRO A 1 183 ? -16.085 3.137 7.345 1.00 96.25 183 PRO A N 1
ATOM 1357 C CA . PRO A 1 183 ? -16.896 3.753 8.391 1.00 96.25 183 PRO A CA 1
ATOM 1358 C C . PRO A 1 183 ? -18.389 3.557 8.103 1.00 96.25 183 PRO A C 1
ATOM 1360 O O . PRO A 1 183 ? -18.824 3.675 6.961 1.00 96.25 183 PRO A O 1
ATOM 1363 N N . SER A 1 184 ? -19.191 3.314 9.143 1.00 94.50 184 SER A N 1
ATOM 1364 C CA . SER A 1 184 ? -20.639 3.092 8.987 1.00 94.50 184 SER A CA 1
ATOM 1365 C C . SER A 1 184 ? -21.449 4.378 8.758 1.00 94.50 184 SER A C 1
ATOM 1367 O O . SER A 1 184 ? -22.635 4.327 8.432 1.00 94.50 184 SER A O 1
ATOM 1369 N N . GLY A 1 185 ? -20.819 5.542 8.940 1.00 93.38 185 GLY A N 1
ATOM 1370 C CA . GLY A 1 185 ? -21.425 6.858 8.761 1.00 93.38 185 GLY A CA 1
ATOM 1371 C C . GLY A 1 185 ? -20.491 7.994 9.178 1.00 93.38 185 GLY A C 1
ATOM 1372 O O . GLY A 1 185 ? -19.310 7.786 9.479 1.00 93.38 185 GLY A O 1
ATOM 1373 N N . ILE A 1 186 ? -21.026 9.220 9.245 1.00 94.50 186 ILE A N 1
ATOM 1374 C CA . ILE A 1 186 ? -20.218 10.428 9.507 1.00 94.50 186 ILE A CA 1
ATOM 1375 C C . ILE A 1 186 ? -19.546 10.422 10.889 1.00 94.50 186 ILE A C 1
ATOM 1377 O O . ILE A 1 186 ? -18.494 11.036 11.070 1.00 94.50 186 ILE A O 1
ATOM 1381 N N . GLY A 1 187 ? -20.141 9.744 11.875 1.00 94.75 187 GLY A N 1
ATOM 1382 C CA . GLY A 1 187 ? -19.591 9.634 13.228 1.00 94.75 187 GLY A CA 1
ATOM 1383 C C . GLY A 1 187 ? -18.255 8.892 13.252 1.00 94.75 187 GLY A C 1
ATOM 1384 O O . GLY A 1 187 ? -17.272 9.424 13.766 1.00 94.75 187 GLY A O 1
ATOM 1385 N N . ASP A 1 188 ? -18.211 7.707 12.643 1.00 96.81 188 ASP A N 1
ATOM 1386 C CA . ASP A 1 188 ? -16.999 6.888 12.538 1.00 96.81 188 ASP A CA 1
ATOM 1387 C C . ASP A 1 188 ? -15.941 7.585 11.688 1.00 96.81 188 ASP A C 1
ATOM 1389 O O . ASP A 1 188 ? -14.786 7.698 12.098 1.00 96.81 188 ASP A O 1
ATOM 1393 N N . TYR A 1 189 ? -16.356 8.147 10.549 1.00 96.56 189 TYR A N 1
ATOM 1394 C CA . TYR A 1 189 ? -15.459 8.901 9.680 1.00 96.56 189 TYR A CA 1
ATOM 1395 C C . TYR A 1 189 ? -14.783 10.063 10.428 1.00 96.56 189 TYR A C 1
ATOM 1397 O O . TYR A 1 189 ? -13.566 10.221 10.359 1.00 96.56 189 TYR A O 1
ATOM 1405 N N . ARG A 1 190 ? -15.534 10.836 11.226 1.00 96.00 190 ARG A N 1
ATOM 1406 C CA . ARG A 1 190 ? -14.966 11.935 12.029 1.00 96.00 190 ARG A CA 1
ATOM 1407 C C . ARG A 1 190 ? -13.972 11.464 13.082 1.00 96.00 190 ARG A C 1
ATOM 1409 O O . ARG A 1 190 ? -12.986 12.157 13.317 1.00 96.00 190 ARG A O 1
ATOM 1416 N N . LYS A 1 191 ? -14.208 10.319 13.729 1.00 96.62 191 LYS A N 1
ATOM 1417 C CA . LYS A 1 191 ? -13.246 9.755 14.692 1.00 96.62 191 LYS A CA 1
ATOM 1418 C C . LYS A 1 191 ? -11.916 9.455 14.001 1.00 96.62 191 LYS A C 1
ATOM 1420 O O . LYS A 1 191 ? -10.864 9.822 14.522 1.00 96.62 191 LYS A O 1
ATOM 1425 N N . LEU A 1 192 ? -11.967 8.865 12.806 1.00 97.00 192 LEU A N 1
ATOM 1426 C CA . LEU A 1 192 ? -10.782 8.574 11.995 1.00 97.00 192 LEU A CA 1
ATOM 1427 C C . LEU A 1 192 ? -10.094 9.851 11.494 1.00 97.00 192 LEU A C 1
ATOM 1429 O O . LEU A 1 192 ? -8.869 9.942 11.544 1.00 97.00 192 LEU A O 1
ATOM 1433 N N . GLU A 1 193 ? -10.862 10.859 11.079 1.00 96.12 193 GLU A N 1
ATOM 1434 C CA . GLU A 1 193 ? -10.342 12.160 10.645 1.00 96.12 193 GLU A CA 1
ATOM 1435 C C . GLU A 1 193 ? -9.613 12.888 11.782 1.00 96.12 193 GLU A C 1
ATOM 1437 O O . GLU A 1 193 ? -8.502 13.388 11.595 1.00 96.12 193 GLU A O 1
ATOM 1442 N N . ILE A 1 194 ? -10.191 12.906 12.985 1.00 95.12 194 ILE A N 1
ATOM 1443 C CA . ILE A 1 194 ? -9.543 13.466 14.178 1.00 95.12 194 ILE A CA 1
ATOM 1444 C C . ILE A 1 194 ? -8.272 12.677 14.498 1.00 95.12 194 ILE A C 1
ATOM 1446 O O . ILE A 1 194 ? -7.218 13.278 14.717 1.00 95.12 194 ILE A O 1
ATOM 1450 N N . ALA A 1 195 ? -8.341 11.344 14.476 1.00 95.12 195 ALA A N 1
ATOM 1451 C CA . ALA A 1 195 ? -7.194 10.480 14.727 1.00 95.12 195 ALA A CA 1
ATOM 1452 C C . ALA A 1 195 ? -6.059 10.723 13.723 1.00 95.12 195 ALA A C 1
ATOM 1454 O O . ALA A 1 195 ? -4.896 10.747 14.105 1.00 95.12 195 ALA A O 1
ATOM 1455 N N . GLN A 1 196 ? -6.368 10.957 12.450 1.00 93.69 196 GLN A N 1
ATOM 1456 C CA . GLN A 1 196 ? -5.359 11.246 11.433 1.00 93.69 196 GLN A CA 1
ATOM 1457 C C . GLN A 1 196 ? -4.686 12.616 11.623 1.00 93.69 196 GLN A C 1
ATOM 1459 O O . GLN A 1 196 ? -3.506 12.755 11.311 1.00 93.69 196 GLN A O 1
ATOM 1464 N N . ASN A 1 197 ? -5.422 13.618 12.112 1.00 92.06 197 ASN A N 1
ATOM 1465 C CA . ASN A 1 197 ? -4.958 15.009 12.177 1.00 92.06 197 ASN A CA 1
ATOM 1466 C C . ASN A 1 197 ? -4.429 15.444 13.554 1.00 92.06 197 ASN A C 1
ATOM 1468 O O . ASN A 1 197 ? -3.947 16.568 13.701 1.00 92.06 197 ASN A O 1
ATOM 1472 N N . THR A 1 198 ? -4.525 14.588 14.569 1.00 91.50 198 THR A N 1
ATOM 1473 C CA . THR A 1 198 ? -4.032 14.882 15.922 1.00 91.50 198 THR A CA 1
ATOM 1474 C C . THR A 1 198 ? -2.557 14.482 16.058 1.00 91.50 198 THR A C 1
ATOM 1476 O O . THR A 1 198 ? -2.076 13.609 15.344 1.00 91.50 198 THR A O 1
ATOM 1479 N N . SER A 1 199 ? -1.811 15.148 16.942 1.00 88.06 199 SER A N 1
ATOM 1480 C CA . SER A 1 199 ? -0.438 14.748 17.274 1.00 88.06 199 SER A CA 1
ATOM 1481 C C . SER A 1 199 ? -0.452 13.569 18.239 1.00 88.06 199 SER A C 1
ATOM 1483 O O . SER A 1 199 ? -1.190 13.594 19.221 1.00 88.06 199 SER A O 1
ATOM 1485 N N . HIS A 1 200 ? 0.439 12.606 18.013 1.00 90.00 200 HIS A N 1
ATOM 1486 C CA . HIS A 1 200 ? 0.491 11.351 18.766 1.00 90.00 200 HIS A CA 1
ATOM 1487 C C . HIS A 1 200 ? 1.842 11.155 19.427 1.00 90.00 200 HIS A C 1
ATOM 1489 O O . HIS A 1 200 ? 2.844 11.734 18.998 1.00 90.00 200 HIS A O 1
ATOM 1495 N N . ASN A 1 201 ? 1.885 10.319 20.462 1.00 91.81 201 ASN A N 1
ATOM 1496 C CA . ASN A 1 201 ? 3.166 9.893 21.015 1.00 91.81 201 ASN A CA 1
ATOM 1497 C C . ASN A 1 201 ? 3.874 8.898 20.070 1.00 91.81 201 ASN A C 1
ATOM 1499 O O . ASN A 1 201 ? 3.317 8.434 19.070 1.00 91.81 201 ASN A O 1
ATOM 1503 N N . GLU A 1 202 ? 5.134 8.577 20.365 1.00 91.69 202 GLU A N 1
ATOM 1504 C CA . GLU A 1 202 ? 5.940 7.693 19.516 1.00 91.69 202 GLU A CA 1
ATOM 1505 C C . GLU A 1 202 ? 5.335 6.284 19.398 1.00 91.69 202 GLU A C 1
ATOM 1507 O O . GLU A 1 202 ? 5.271 5.731 18.301 1.00 91.69 202 GLU A O 1
ATOM 1512 N N . THR A 1 203 ? 4.833 5.717 20.497 1.00 92.00 203 THR A N 1
ATOM 1513 C CA . THR A 1 203 ? 4.212 4.384 20.528 1.00 92.00 203 THR A CA 1
ATOM 1514 C C . THR A 1 203 ? 2.984 4.312 19.621 1.00 92.00 203 THR A C 1
ATOM 1516 O O . THR A 1 203 ? 2.852 3.400 18.806 1.00 92.00 203 THR A O 1
ATOM 1519 N N . GLU A 1 204 ? 2.104 5.306 19.722 1.00 92.06 204 GLU A N 1
ATOM 1520 C CA . GLU A 1 204 ? 0.908 5.453 18.889 1.00 92.06 204 GLU A CA 1
ATOM 1521 C C . GLU A 1 204 ? 1.265 5.653 17.417 1.00 92.06 204 GLU A C 1
ATOM 1523 O O . GLU A 1 204 ? 0.637 5.072 16.533 1.00 92.06 204 GLU A O 1
ATOM 1528 N N . THR A 1 205 ? 2.311 6.434 17.145 1.00 93.25 205 THR A N 1
ATOM 1529 C CA . THR A 1 205 ? 2.805 6.670 15.784 1.00 93.25 205 THR A CA 1
ATOM 1530 C C . THR A 1 205 ? 3.357 5.390 15.158 1.00 93.25 205 THR A C 1
ATOM 1532 O O . THR A 1 205 ? 3.124 5.143 13.977 1.00 93.25 205 THR A O 1
ATOM 1535 N N . ARG A 1 206 ? 4.049 4.549 15.940 1.00 92.88 206 ARG A N 1
ATOM 1536 C CA . ARG A 1 206 ? 4.628 3.281 15.466 1.00 92.88 206 ARG A CA 1
ATOM 1537 C C . ARG A 1 206 ? 3.578 2.265 15.028 1.00 92.88 206 ARG A C 1
ATOM 1539 O O . ARG A 1 206 ? 3.825 1.547 14.064 1.00 92.88 206 ARG A O 1
ATOM 1546 N N . ILE A 1 207 ? 2.440 2.204 15.719 1.00 95.19 207 ILE A N 1
ATOM 1547 C CA . ILE A 1 207 ? 1.300 1.375 15.301 1.00 95.19 207 ILE A CA 1
ATOM 1548 C C . ILE A 1 207 ? 0.533 2.060 14.160 1.00 95.19 207 ILE A C 1
ATOM 1550 O O . ILE A 1 207 ? 0.059 1.401 13.243 1.00 95.19 207 ILE A O 1
ATOM 1554 N N . GLY A 1 208 ? 0.423 3.387 14.209 1.00 94.62 208 GLY A N 1
ATOM 1555 C CA . GLY A 1 208 ? -0.485 4.180 13.391 1.00 94.62 208 GLY A CA 1
ATOM 1556 C C . GLY A 1 208 ? -1.773 4.441 14.164 1.00 94.62 208 GLY A C 1
ATOM 1557 O O . GLY A 1 208 ? -2.672 3.605 14.208 1.00 94.62 208 GLY A O 1
ATOM 1558 N N . TYR A 1 209 ? -1.870 5.620 14.780 1.00 95.38 209 TYR A N 1
ATOM 1559 C CA . TYR A 1 209 ? -2.947 5.939 15.720 1.00 95.38 209 TYR A CA 1
ATOM 1560 C C . TYR A 1 209 ? -4.357 5.793 15.132 1.00 95.38 209 TYR A C 1
ATOM 1562 O O . TYR A 1 209 ? -5.256 5.304 15.810 1.00 95.38 209 TYR A O 1
ATOM 1570 N N . THR A 1 210 ? -4.555 6.130 13.855 1.00 96.81 210 THR A N 1
ATOM 1571 C CA . THR A 1 210 ? -5.836 5.913 13.163 1.00 96.81 210 THR A CA 1
ATOM 1572 C C . THR A 1 210 ? -6.262 4.441 13.186 1.00 96.81 210 THR A C 1
ATOM 1574 O O . THR A 1 210 ? -7.440 4.158 13.381 1.00 96.81 210 THR A O 1
ATOM 1577 N N . PHE A 1 211 ? -5.319 3.500 13.069 1.00 97.56 211 PHE A N 1
ATOM 1578 C CA . PHE A 1 211 ? -5.601 2.067 13.169 1.00 97.56 211 PHE A CA 1
ATOM 1579 C C . PHE A 1 211 ? -5.968 1.649 14.599 1.00 97.56 211 PHE A C 1
ATOM 1581 O O . PHE A 1 211 ? -6.872 0.840 14.787 1.00 97.56 211 PHE A O 1
ATOM 1588 N N . VAL A 1 212 ? -5.316 2.232 15.613 1.00 96.75 2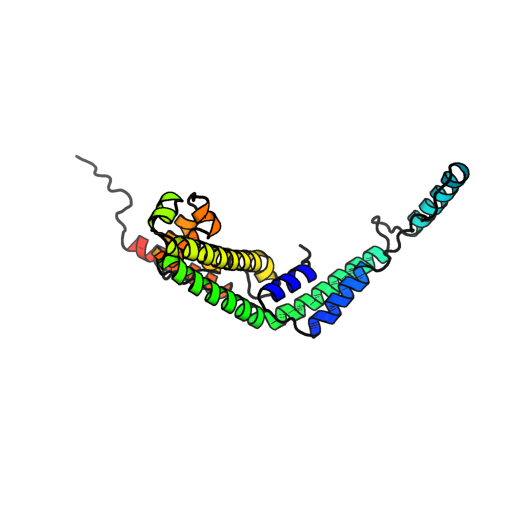12 VAL A N 1
ATOM 1589 C CA . VAL A 1 212 ? -5.666 2.008 17.028 1.00 96.75 212 VAL A CA 1
ATOM 1590 C C . VAL A 1 212 ? -7.088 2.488 17.313 1.00 96.75 212 VAL A C 1
ATOM 1592 O O . VAL A 1 212 ? -7.863 1.766 17.937 1.00 96.75 212 VAL A O 1
ATOM 1595 N N . VAL A 1 213 ? -7.446 3.683 16.835 1.00 97.06 213 VAL A N 1
ATOM 1596 C CA . VAL A 1 213 ? -8.802 4.231 16.977 1.00 97.06 213 VAL A CA 1
ATOM 1597 C C . VAL A 1 213 ? -9.815 3.347 16.263 1.00 97.06 213 VAL A C 1
ATOM 1599 O O . VAL A 1 213 ? -10.804 2.967 16.880 1.00 97.06 213 VAL A O 1
ATOM 1602 N N . ALA A 1 214 ? -9.554 2.949 15.015 1.00 97.88 214 ALA A N 1
ATOM 1603 C CA . ALA A 1 214 ? -10.439 2.045 14.285 1.00 97.88 214 ALA A CA 1
ATOM 1604 C C . ALA A 1 214 ? -10.682 0.737 15.054 1.00 97.88 214 ALA A C 1
ATOM 1606 O O . ALA A 1 214 ? -11.829 0.347 15.259 1.00 97.88 214 ALA A O 1
ATOM 1607 N N . ALA A 1 215 ? -9.616 0.113 15.561 1.00 97.56 215 ALA A N 1
ATOM 1608 C CA . ALA A 1 215 ? -9.705 -1.127 16.323 1.00 97.56 215 ALA A CA 1
ATOM 1609 C C . ALA A 1 215 ? -10.490 -0.977 17.639 1.00 97.56 215 ALA A C 1
ATOM 1611 O O . ALA A 1 215 ? -11.288 -1.849 17.972 1.00 97.56 215 ALA A O 1
ATOM 1612 N N . ARG A 1 216 ? -10.301 0.124 18.381 1.00 97.31 216 ARG A N 1
ATOM 1613 C CA . ARG A 1 216 ? -11.020 0.383 19.646 1.00 97.31 216 ARG A CA 1
ATOM 1614 C C . ARG A 1 216 ? -12.492 0.710 19.442 1.00 97.31 216 ARG A C 1
ATOM 1616 O O . ARG A 1 216 ? -13.327 0.309 20.243 1.00 97.31 216 ARG A O 1
ATOM 1623 N N . GLU A 1 217 ? -12.794 1.442 18.380 1.00 97.12 217 GLU A N 1
ATOM 1624 C CA . GLU A 1 217 ? -14.147 1.891 18.053 1.00 97.12 217 GLU A CA 1
ATOM 1625 C C . GLU A 1 217 ? -14.936 0.842 17.256 1.00 97.12 217 GLU A C 1
ATOM 1627 O O . GLU A 1 217 ? -16.113 1.047 16.973 1.00 97.12 217 GLU A O 1
ATOM 1632 N N . GLY A 1 218 ? -14.302 -0.279 16.892 1.00 97.00 218 GLY A N 1
ATOM 1633 C CA . GLY A 1 218 ? -14.919 -1.328 16.083 1.00 97.00 218 GLY A CA 1
ATOM 1634 C C . GLY A 1 218 ? -15.195 -0.898 14.641 1.00 97.00 218 GLY A C 1
ATOM 1635 O O . GLY A 1 218 ? -16.098 -1.442 14.010 1.00 97.00 218 GLY A O 1
ATOM 1636 N N . ILE A 1 219 ? -14.445 0.078 14.121 1.00 98.00 219 ILE A N 1
ATOM 1637 C CA . ILE A 1 219 ? -14.582 0.538 12.739 1.00 98.00 219 ILE A CA 1
ATOM 1638 C C . ILE A 1 219 ? -13.869 -0.468 11.821 1.00 98.00 219 ILE A C 1
ATOM 1640 O O . ILE A 1 219 ? -12.671 -0.701 12.014 1.00 98.00 219 ILE A O 1
ATOM 1644 N N . PRO A 1 220 ? -14.560 -1.057 10.825 1.00 97.06 220 PRO A N 1
ATOM 1645 C CA . PRO A 1 220 ? -13.962 -2.035 9.924 1.00 97.06 220 PRO A CA 1
ATOM 1646 C C . PRO A 1 220 ? -12.725 -1.497 9.200 1.00 97.06 220 PRO A C 1
ATOM 1648 O O . PRO A 1 220 ? -12.743 -0.395 8.641 1.00 97.06 220 PRO A O 1
ATOM 1651 N N . ILE A 1 221 ? -11.665 -2.308 9.203 1.00 97.69 221 ILE A N 1
ATOM 1652 C CA . ILE A 1 221 ? -10.423 -2.072 8.467 1.00 97.69 221 ILE A CA 1
ATO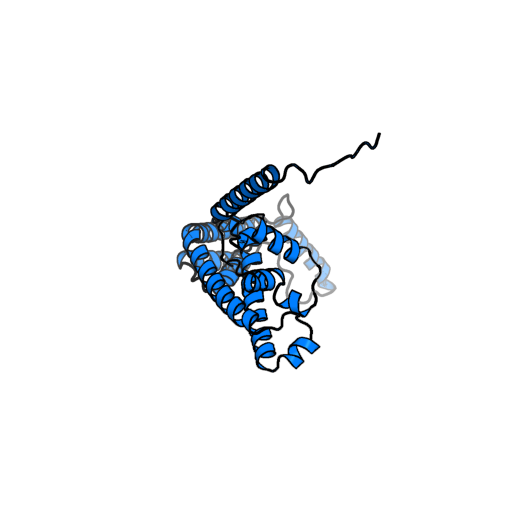M 1653 C C . ILE A 1 221 ? -10.396 -3.063 7.307 1.00 97.69 221 ILE A C 1
ATOM 1655 O O . ILE A 1 221 ? -10.262 -4.264 7.528 1.00 97.69 221 ILE A O 1
ATOM 1659 N N . ASN A 1 222 ? -10.543 -2.568 6.087 1.00 95.31 222 ASN A N 1
ATOM 1660 C CA . ASN A 1 222 ? -10.588 -3.372 4.873 1.00 95.31 222 ASN A CA 1
ATOM 1661 C C . ASN A 1 222 ? -10.136 -2.526 3.683 1.00 95.31 222 ASN A C 1
ATOM 1663 O O . ASN A 1 222 ? -10.315 -1.308 3.657 1.00 95.31 222 ASN A O 1
ATOM 1667 N N . LEU A 1 223 ? -9.551 -3.179 2.683 1.00 95.75 223 LEU A N 1
ATOM 1668 C CA . LEU A 1 223 ? -9.121 -2.496 1.473 1.00 95.75 223 LEU A CA 1
ATOM 1669 C C . LEU A 1 223 ? -10.333 -2.172 0.592 1.00 95.75 223 LEU A C 1
ATOM 1671 O O . LEU A 1 223 ? -11.100 -3.066 0.238 1.00 95.75 223 LEU A O 1
ATOM 1675 N N . ASN A 1 224 ? -10.462 -0.907 0.201 1.00 95.06 224 ASN A N 1
ATOM 1676 C CA . ASN A 1 224 ? -11.503 -0.435 -0.707 1.00 95.06 224 ASN A CA 1
ATOM 1677 C C . ASN A 1 224 ? -10.899 -0.059 -2.066 1.00 95.06 224 ASN A C 1
ATOM 1679 O O . ASN A 1 224 ? -9.838 0.571 -2.142 1.00 95.06 224 ASN A O 1
ATOM 1683 N N . ASP A 1 225 ? -11.580 -0.438 -3.148 1.00 91.56 225 ASP A N 1
ATOM 1684 C CA . ASP A 1 225 ? -11.250 0.033 -4.494 1.00 91.56 225 ASP A CA 1
ATOM 1685 C C . ASP A 1 225 ? -11.773 1.464 -4.712 1.00 91.56 225 ASP A C 1
ATOM 1687 O O . ASP A 1 225 ? -12.527 2.007 -3.897 1.00 91.56 225 ASP A O 1
ATOM 1691 N N . SER A 1 226 ? -11.387 2.113 -5.816 1.00 90.31 226 SER A N 1
ATOM 1692 C CA . SER A 1 226 ? -11.795 3.508 -6.038 1.00 90.31 226 SER A CA 1
ATOM 1693 C C . SER A 1 226 ? -13.309 3.694 -6.139 1.00 90.31 226 SER A C 1
ATOM 1695 O O . SER A 1 226 ? -13.812 4.766 -5.810 1.00 90.31 226 SER A O 1
ATOM 1697 N N . THR A 1 227 ? -14.030 2.674 -6.609 1.00 91.88 227 THR A N 1
ATOM 1698 C CA . THR A 1 227 ? -15.490 2.724 -6.743 1.00 91.88 227 THR A CA 1
ATOM 1699 C C . THR A 1 227 ? -16.155 2.672 -5.374 1.00 91.88 227 THR A C 1
ATOM 1701 O O . THR A 1 227 ? -16.992 3.515 -5.065 1.00 91.88 227 THR A O 1
ATOM 1704 N N . THR A 1 228 ? -15.735 1.736 -4.527 1.00 92.69 228 THR A N 1
ATOM 1705 C CA . THR A 1 228 ? -16.233 1.565 -3.160 1.00 92.69 228 THR A CA 1
ATOM 1706 C C . THR A 1 228 ? -15.936 2.800 -2.325 1.00 92.69 228 THR A C 1
ATOM 1708 O O . THR A 1 228 ? -16.832 3.324 -1.671 1.00 92.69 228 THR A O 1
ATOM 1711 N N . SER A 1 229 ? -14.716 3.341 -2.400 1.00 92.88 229 SER A N 1
ATOM 1712 C CA . SER A 1 229 ? -14.380 4.575 -1.684 1.00 92.88 229 SER A CA 1
ATOM 1713 C C . SER A 1 229 ? -15.224 5.771 -2.135 1.00 92.88 229 SER A C 1
ATOM 1715 O O . SER A 1 229 ? -15.578 6.598 -1.301 1.00 92.88 229 SER A O 1
ATOM 1717 N N . ALA A 1 230 ? -15.573 5.872 -3.424 1.00 92.56 230 ALA A N 1
ATOM 1718 C CA . ALA A 1 230 ? -16.449 6.937 -3.915 1.00 92.56 230 ALA A CA 1
ATOM 1719 C C . ALA A 1 230 ? -17.882 6.792 -3.380 1.00 92.56 230 ALA A C 1
ATOM 1721 O O . ALA A 1 230 ? -18.462 7.771 -2.920 1.00 92.56 230 ALA A O 1
ATOM 1722 N N . VAL A 1 231 ? -18.420 5.568 -3.367 1.00 94.50 231 VAL A N 1
ATOM 1723 C CA . VAL A 1 231 ? -19.737 5.279 -2.778 1.00 94.50 231 VAL A CA 1
ATOM 1724 C C . VAL A 1 231 ? -19.757 5.632 -1.290 1.00 94.50 231 VAL A C 1
ATOM 1726 O O . VAL A 1 231 ? -20.668 6.323 -0.843 1.00 94.50 231 VAL A O 1
ATOM 1729 N N . LEU A 1 232 ? -18.729 5.234 -0.534 1.00 94.75 232 LEU A N 1
ATOM 1730 C CA . LEU A 1 232 ? -18.617 5.572 0.888 1.00 94.75 232 LEU A CA 1
ATOM 1731 C C . LEU A 1 232 ? -18.563 7.088 1.113 1.00 94.75 232 LEU A C 1
ATOM 1733 O O . LEU A 1 232 ? -19.205 7.591 2.033 1.00 94.75 232 LEU A O 1
ATOM 1737 N N . ALA A 1 233 ? -17.832 7.825 0.273 1.00 93.25 233 ALA A N 1
ATOM 1738 C CA . ALA A 1 233 ? -17.771 9.283 0.357 1.00 93.25 233 ALA A CA 1
ATOM 1739 C C . ALA A 1 233 ? -19.157 9.921 0.161 1.00 93.25 233 ALA A C 1
ATOM 1741 O O . ALA A 1 233 ? -19.572 10.744 0.979 1.00 93.25 233 ALA A O 1
ATOM 1742 N N . ASP A 1 234 ? -19.898 9.492 -0.866 1.00 94.12 234 ASP A N 1
ATOM 1743 C CA . ASP A 1 234 ? -21.256 9.976 -1.137 1.00 94.12 234 ASP A CA 1
ATOM 1744 C C . ASP A 1 234 ? -22.221 9.646 0.018 1.00 94.12 234 ASP A C 1
ATOM 1746 O O . ASP A 1 234 ? -23.046 10.478 0.411 1.00 94.12 234 ASP A O 1
ATOM 1750 N N . GLU A 1 235 ? -22.111 8.450 0.604 1.00 94.25 235 GLU A N 1
ATOM 1751 C CA . GLU A 1 235 ? -22.911 8.031 1.762 1.00 94.25 235 GLU A CA 1
ATOM 1752 C C . GLU A 1 235 ? -22.615 8.876 3.008 1.00 94.25 235 GLU A C 1
ATOM 1754 O O . GLU A 1 235 ? -23.547 9.322 3.689 1.00 94.25 235 GLU A O 1
ATOM 1759 N N . ILE A 1 236 ? -21.336 9.145 3.283 1.00 94.31 236 ILE A N 1
ATOM 1760 C CA . ILE A 1 236 ? -20.892 10.003 4.389 1.00 94.31 236 ILE A CA 1
ATOM 1761 C C . ILE A 1 236 ? -21.397 11.437 4.202 1.00 94.31 236 ILE A C 1
ATOM 1763 O O . ILE A 1 236 ? -21.892 12.045 5.158 1.00 94.31 236 ILE A O 1
ATOM 1767 N N . ASP A 1 237 ? -21.312 11.984 2.990 1.00 92.56 237 ASP A N 1
ATOM 1768 C CA . ASP A 1 237 ? -21.785 13.337 2.694 1.00 92.56 237 ASP A CA 1
ATOM 1769 C C . ASP A 1 237 ? -23.310 13.446 2.795 1.00 92.56 237 ASP A C 1
ATOM 1771 O O . ASP A 1 237 ? -23.837 14.407 3.374 1.00 92.56 237 ASP A O 1
ATOM 1775 N N . ALA A 1 238 ? -24.044 12.438 2.322 1.00 92.31 238 ALA A N 1
ATOM 1776 C CA . ALA A 1 238 ? -25.489 12.370 2.507 1.00 92.31 238 ALA A CA 1
ATOM 1777 C C . ALA A 1 238 ? -25.862 12.334 3.998 1.00 92.31 238 ALA A C 1
ATOM 1779 O O . ALA A 1 238 ? -26.783 13.036 4.428 1.00 92.31 238 ALA A O 1
ATOM 1780 N N . ASP A 1 239 ? -25.141 11.556 4.805 1.00 91.50 239 ASP A N 1
ATOM 1781 C CA . ASP A 1 239 ? -25.373 11.474 6.246 1.00 91.50 239 ASP A CA 1
ATOM 1782 C C . ASP A 1 239 ? -25.037 12.790 6.965 1.00 91.50 239 ASP A C 1
ATOM 1784 O O . ASP A 1 239 ? -25.803 13.272 7.805 1.00 91.50 239 ASP A O 1
ATOM 1788 N N . ARG A 1 240 ? -23.956 13.462 6.554 1.00 90.44 240 ARG A N 1
ATOM 1789 C CA . ARG A 1 240 ? -23.594 14.803 7.036 1.00 90.44 240 ARG A CA 1
ATOM 1790 C C . ARG A 1 240 ? -24.722 15.810 6.817 1.00 90.44 240 ARG A C 1
ATOM 1792 O O . ARG A 1 240 ? -25.025 16.591 7.724 1.00 90.44 240 ARG A O 1
ATOM 1799 N N . LEU A 1 241 ? -25.349 15.798 5.641 1.00 90.25 241 LEU A N 1
ATOM 1800 C CA . LEU A 1 241 ? -26.486 16.669 5.326 1.00 90.25 241 LEU A CA 1
ATOM 1801 C C . LEU A 1 241 ? -27.716 16.329 6.175 1.00 90.25 241 LEU A C 1
ATOM 1803 O O . LEU A 1 241 ? -28.371 17.241 6.687 1.00 90.25 241 LEU A O 1
ATOM 1807 N N . ARG A 1 242 ? -28.002 15.038 6.395 1.00 89.62 242 ARG A N 1
ATOM 1808 C CA . ARG A 1 242 ? -29.095 14.603 7.282 1.00 89.62 242 ARG A CA 1
ATOM 1809 C C . ARG A 1 242 ? -28.892 15.111 8.706 1.00 89.62 242 ARG A C 1
ATOM 1811 O O . ARG A 1 242 ? -29.791 15.760 9.242 1.00 89.62 242 ARG A O 1
ATOM 1818 N N . VAL A 1 243 ? -27.711 14.905 9.291 1.00 86.50 243 VAL A N 1
ATOM 1819 C CA . VAL A 1 243 ? -27.385 15.369 10.652 1.00 86.50 243 VAL A CA 1
ATOM 1820 C C . VAL A 1 243 ? -27.491 16.893 10.768 1.00 86.50 243 VAL A C 1
ATOM 1822 O O . VAL A 1 243 ? -28.044 17.396 11.746 1.00 86.50 243 VAL A O 1
ATOM 1825 N N . ALA A 1 244 ? -27.021 17.640 9.763 1.00 83.44 244 ALA A N 1
ATOM 1826 C CA . ALA A 1 244 ? -27.146 19.098 9.738 1.00 83.44 244 ALA A CA 1
ATOM 1827 C C . ALA A 1 244 ? -28.614 19.559 9.682 1.00 83.44 244 ALA A C 1
ATOM 1829 O O . ALA A 1 244 ? -28.995 20.492 10.388 1.00 83.44 244 ALA A O 1
ATOM 1830 N N . SER A 1 245 ? -29.451 18.884 8.889 1.00 79.75 245 SER A N 1
ATOM 1831 C CA . SER A 1 245 ? -30.884 19.193 8.777 1.00 79.75 245 SER A CA 1
ATOM 1832 C C . SER A 1 245 ? -31.694 18.823 10.027 1.00 79.75 245 SER A C 1
ATOM 1834 O O . SER A 1 245 ? -32.677 19.492 10.338 1.00 79.75 245 SER A O 1
ATOM 1836 N N . ALA A 1 246 ? -31.262 17.803 10.776 1.00 77.25 246 ALA A N 1
ATOM 1837 C CA . ALA A 1 246 ? -31.902 17.360 12.015 1.00 77.25 246 ALA A CA 1
ATOM 1838 C C . ALA A 1 246 ? -31.595 18.270 13.218 1.00 77.25 246 ALA A C 1
ATOM 1840 O O . ALA A 1 246 ? -32.302 18.212 14.224 1.00 77.25 246 ALA A O 1
ATOM 1841 N N . ASN A 1 247 ? -30.571 19.128 13.129 1.00 64.25 247 ASN A N 1
ATOM 1842 C CA . ASN A 1 247 ? -30.192 20.049 14.201 1.00 64.25 247 ASN A CA 1
ATOM 1843 C C . ASN A 1 247 ? -30.051 21.508 13.707 1.00 64.25 247 ASN A C 1
ATOM 1845 O O . ASN A 1 247 ? -28.960 22.085 13.765 1.00 64.25 247 ASN A O 1
ATOM 1849 N N . PRO A 1 248 ? -31.146 22.143 13.239 1.00 56.72 248 PRO A N 1
ATOM 1850 C CA . PRO A 1 248 ? -31.100 23.469 12.615 1.00 56.72 248 PRO A CA 1
ATOM 1851 C C . PRO A 1 248 ? -30.762 24.617 13.588 1.00 56.72 248 PRO A C 1
ATOM 1853 O O . PRO A 1 248 ? -30.536 25.741 13.148 1.00 56.72 248 PRO A O 1
ATOM 1856 N N . PHE A 1 249 ? -30.705 24.364 14.903 1.00 55.78 249 PHE A N 1
ATOM 1857 C CA . PHE A 1 249 ? -30.595 25.404 15.937 1.00 55.78 249 PHE A CA 1
ATOM 1858 C C . PHE A 1 249 ? -29.195 25.617 16.534 1.00 55.78 249 PHE A C 1
ATOM 1860 O O . PHE A 1 249 ? -29.028 26.517 17.356 1.00 55.78 249 PHE A O 1
ATOM 1867 N N . ASN A 1 250 ? -28.158 24.896 16.091 1.00 52.69 250 ASN A N 1
ATOM 1868 C CA . ASN A 1 250 ? -26.777 25.176 16.529 1.00 52.69 250 ASN A CA 1
ATOM 1869 C C . ASN A 1 250 ? -26.104 26.354 15.788 1.00 52.69 250 ASN A C 1
ATOM 1871 O O . ASN A 1 250 ? -24.921 26.629 15.987 1.00 52.69 250 ASN A O 1
ATOM 1875 N N . GLY A 1 251 ? -26.860 27.100 14.974 1.00 51.50 251 GLY A N 1
ATOM 1876 C CA . GLY A 1 251 ? -26.448 28.362 14.360 1.00 51.50 251 GLY A CA 1
ATOM 1877 C C . GLY A 1 251 ? -27.251 29.556 14.889 1.00 51.50 251 GLY A C 1
ATOM 1878 O O . GLY A 1 251 ? -28.277 29.904 14.325 1.00 51.50 251 GLY A O 1
ATOM 1879 N N . ARG A 1 252 ? -26.728 30.234 15.922 1.00 46.84 252 ARG A N 1
ATOM 1880 C CA . ARG A 1 252 ? -27.101 31.596 16.384 1.00 46.84 252 ARG A CA 1
ATOM 1881 C C . ARG A 1 252 ? -28.523 31.799 16.936 1.00 46.84 252 ARG A C 1
ATOM 1883 O O . ARG A 1 252 ? -29.366 32.447 16.325 1.00 46.84 252 ARG A O 1
ATOM 1890 N N . GLY A 1 253 ? -28.709 31.454 18.208 1.00 38.91 253 GLY A N 1
ATOM 1891 C CA . GLY A 1 253 ? -29.678 32.144 19.063 1.00 38.91 253 GLY A CA 1
ATOM 1892 C C . GLY A 1 253 ? -29.153 33.523 19.486 1.00 38.91 253 GLY A C 1
ATOM 1893 O O . GLY A 1 253 ? -28.571 33.654 20.559 1.00 38.91 253 GLY A O 1
ATOM 1894 N N . TRP A 1 254 ? -29.340 34.558 18.660 1.00 39.62 254 TRP A N 1
ATOM 1895 C CA . TRP A 1 254 ? -29.268 35.943 19.141 1.00 39.62 254 TRP A CA 1
ATOM 1896 C C . TRP A 1 254 ? -30.526 36.220 19.968 1.00 39.62 254 TRP A C 1
ATOM 1898 O O . TRP A 1 254 ? -31.592 36.503 19.426 1.00 39.62 254 TRP A O 1
ATOM 1908 N N . LYS A 1 255 ? -30.410 36.120 21.296 1.00 43.34 255 LYS A N 1
ATOM 1909 C CA . LYS A 1 255 ? -31.380 36.738 22.202 1.00 43.34 255 LYS A CA 1
ATOM 1910 C C . LYS A 1 255 ? -31.189 38.250 22.119 1.00 43.34 255 LYS A C 1
ATOM 1912 O O . LYS A 1 255 ? -30.232 38.783 22.673 1.00 43.34 255 LYS A O 1
ATOM 1917 N N . ILE A 1 256 ? -32.089 38.930 21.418 1.00 46.78 256 ILE A N 1
ATOM 1918 C CA . ILE A 1 256 ? -32.292 40.365 21.601 1.00 46.78 256 ILE A CA 1
ATOM 1919 C C . ILE A 1 256 ? -33.090 40.490 22.901 1.00 46.78 256 ILE A C 1
ATOM 1921 O O . ILE A 1 256 ? -34.283 40.195 22.925 1.00 46.78 256 ILE A O 1
ATOM 1925 N N . ASN A 1 257 ? -32.411 40.832 23.997 1.00 48.22 257 ASN A N 1
ATOM 1926 C CA . ASN A 1 257 ? -33.095 41.285 25.203 1.00 48.22 257 ASN A CA 1
ATOM 1927 C C . ASN A 1 257 ? -33.671 42.675 24.909 1.00 48.22 257 ASN A C 1
ATOM 1929 O O . ASN A 1 257 ? -32.923 43.573 24.516 1.00 48.22 257 ASN A O 1
ATOM 1933 N N . GLY A 1 258 ? -34.993 42.796 25.045 1.00 49.66 258 GLY A N 1
ATOM 1934 C CA . GLY A 1 258 ? -35.684 44.078 25.179 1.00 49.66 258 GLY A CA 1
ATOM 1935 C C . GLY A 1 258 ? -35.575 44.642 26.587 1.00 49.66 258 GLY A C 1
ATOM 1936 O O . GLY A 1 258 ? -35.084 43.915 27.483 1.00 49.66 258 GLY A O 1
#

Organism: NCBI:txid589161

pLDDT: mean 87.94, std 11.94, range [38.91, 98.38]

Sequence (258 aa):
MTTNITALTAQLEQFGYKLPKTVKPYLDSVEAVRYAYDGLPVVPTEPVTEETAEAVMHAFAAETALALGTDGFTPLAVAKRRMVESYQALALNELRADSTKIFETLSTVVDSAAERLVAAVGNLPETLTPDALVQAGPVAVEALATATEAGQALGAIDLFVFQHGNTLGFGASPDKILRLFTPSGIGDYRKLEIAQNTSHNETETRIGYTFVVAAREGIPINLNDSTTSAVLADEIDADRLRVASANPFNGRGWKING

Secondary structure (DSSP, 8-state):
----HHHHHHHHHHTT----TTHHHHHHHHHHHHHS--SPPPPPSSPPPTTTHHHHHHHHHHHHHHH--TTSS-HHHHHHHHHHHHHHHHHHHHHHHTHHHHHHHHHHHHHHHHHHHHHHHTTS-SS--HHHHHHH-HHHHHHHHHHHHHHHHHHHHHHHHHHHHHHHTS---SSHHHHHB--SSHHHHHHHHHHHHS---HHHHHH-HHHHHHHHHT--B----HHHHHHHHHHHHHHHHHHHHH-TTSS-------